Protein AF-A0A521UML6-F1 (afdb_monomer)

Structure (mmCIF, N/CA/C/O backbone):
data_AF-A0A521UML6-F1
#
_entry.id   AF-A0A521UML6-F1
#
loop_
_atom_site.group_PDB
_atom_site.id
_atom_site.type_symbol
_atom_site.label_atom_id
_atom_site.label_alt_id
_atom_site.label_comp_id
_atom_site.label_asym_id
_atom_site.label_entity_id
_atom_site.label_seq_id
_atom_site.pdbx_PDB_ins_code
_atom_site.Cartn_x
_atom_site.Cartn_y
_atom_site.Cartn_z
_atom_site.occupancy
_atom_site.B_iso_or_equiv
_atom_site.auth_seq_id
_atom_site.auth_comp_id
_atom_site.auth_asym_id
_atom_site.auth_atom_id
_atom_site.pdbx_PDB_model_num
ATOM 1 N N . MET A 1 1 ? -13.034 47.491 85.372 1.00 41.16 1 MET A N 1
ATOM 2 C CA . MET A 1 1 ? -12.523 46.738 84.208 1.00 41.16 1 MET A CA 1
ATOM 3 C C . MET A 1 1 ? -13.631 46.690 83.175 1.00 41.16 1 MET A C 1
ATOM 5 O O . MET A 1 1 ? -14.644 46.057 83.430 1.00 41.16 1 MET A O 1
ATOM 9 N N . ALA A 1 2 ? -13.483 47.447 82.089 1.00 42.84 2 ALA A N 1
ATOM 10 C CA . ALA A 1 2 ? -14.422 47.477 80.974 1.00 42.84 2 ALA A CA 1
ATOM 11 C C . ALA A 1 2 ? -13.958 46.468 79.915 1.00 42.84 2 ALA A C 1
ATOM 13 O O . ALA A 1 2 ? -12.806 46.512 79.487 1.00 42.84 2 ALA A O 1
ATOM 14 N N . THR A 1 3 ? -14.830 45.538 79.537 1.00 46.59 3 THR A N 1
ATOM 15 C CA . THR A 1 3 ? -14.619 44.588 78.436 1.00 46.59 3 THR A CA 1
ATOM 16 C C . THR A 1 3 ? -14.927 45.263 77.093 1.00 46.59 3 THR A C 1
ATOM 18 O O . THR A 1 3 ? -15.980 45.891 76.983 1.00 46.59 3 THR A O 1
ATOM 21 N N . PRO A 1 4 ? -14.047 45.154 76.080 1.00 50.31 4 PRO A N 1
ATOM 22 C CA . PRO A 1 4 ? -14.256 45.767 74.770 1.00 50.31 4 PRO A CA 1
ATOM 23 C C . PRO A 1 4 ? -15.215 44.952 73.884 1.00 50.31 4 PRO A C 1
ATOM 25 O O . PRO A 1 4 ? -15.273 43.724 73.973 1.00 50.31 4 PRO A O 1
ATOM 28 N N . GLU A 1 5 ? -15.949 45.654 73.015 1.00 49.69 5 GLU A N 1
ATOM 29 C CA . GLU A 1 5 ? -16.845 45.099 71.990 1.00 49.69 5 GLU A CA 1
ATOM 30 C C . GLU A 1 5 ? -16.122 44.174 70.990 1.00 49.69 5 GLU A C 1
ATOM 32 O O . GLU A 1 5 ? -14.982 44.448 70.596 1.00 49.69 5 GLU A O 1
ATOM 37 N N . PRO A 1 6 ? -16.787 43.121 70.474 1.00 49.66 6 PRO A N 1
ATOM 38 C CA . PRO A 1 6 ? -16.264 42.352 69.359 1.00 49.66 6 PRO A CA 1
ATOM 39 C C . PRO A 1 6 ? -16.534 43.043 68.010 1.00 49.66 6 PRO A C 1
ATOM 41 O O . PRO A 1 6 ? -17.660 43.181 67.541 1.00 49.66 6 PRO A O 1
ATOM 44 N N . SER A 1 7 ? -15.421 43.411 67.378 1.00 43.94 7 SER A N 1
ATOM 45 C CA . SER A 1 7 ? -15.186 43.666 65.953 1.00 43.94 7 SER A CA 1
ATOM 46 C C . SER A 1 7 ? -16.175 42.989 64.979 1.00 43.94 7 SER A C 1
ATOM 48 O O . SER A 1 7 ? -16.219 41.766 64.829 1.00 43.94 7 SER A O 1
ATOM 50 N N . SER A 1 8 ? -16.906 43.828 64.239 1.00 44.12 8 SER A N 1
ATOM 51 C CA . SER A 1 8 ? -17.681 43.480 63.044 1.00 44.12 8 SER A CA 1
ATOM 52 C C . SER A 1 8 ? -16.755 43.012 61.911 1.00 44.12 8 SER A C 1
ATOM 54 O O . SER A 1 8 ? -16.098 43.814 61.243 1.00 44.12 8 SER A O 1
ATOM 56 N N . LYS A 1 9 ? -16.701 41.697 61.668 1.00 47.97 9 LYS A N 1
ATOM 57 C CA . LYS A 1 9 ? -16.117 41.126 60.446 1.00 47.97 9 LYS A CA 1
ATOM 58 C C . LYS A 1 9 ? -17.173 41.109 59.340 1.00 47.97 9 LYS A C 1
ATOM 60 O O . LYS A 1 9 ? -18.016 40.218 59.291 1.00 47.97 9 LYS A O 1
ATOM 65 N N . ARG A 1 10 ? -17.092 42.073 58.418 1.00 46.75 10 ARG A N 1
ATOM 66 C CA . ARG A 1 10 ? -17.766 42.011 57.110 1.00 46.75 10 ARG A CA 1
ATOM 67 C C . ARG A 1 10 ? -17.295 40.771 56.348 1.00 46.75 10 ARG A C 1
ATOM 69 O O . ARG A 1 10 ? -16.116 40.646 56.026 1.00 46.75 10 ARG A O 1
ATOM 76 N N . THR A 1 11 ? -18.221 39.876 56.032 1.00 45.47 11 THR A N 1
ATOM 77 C CA . THR A 1 11 ? -18.014 38.790 55.071 1.00 45.47 11 THR A CA 1
ATOM 78 C C . THR A 1 11 ? -17.995 39.385 53.657 1.00 45.47 11 THR A C 1
ATOM 80 O O . THR A 1 11 ? -18.929 40.115 53.319 1.00 45.47 11 THR A O 1
ATOM 83 N N . PRO A 1 12 ? -16.981 39.129 52.811 1.00 46.62 12 PRO A N 1
ATOM 84 C CA . PRO A 1 12 ? -17.020 39.589 51.431 1.00 46.62 12 PRO A CA 1
ATOM 85 C C . PRO A 1 12 ? -18.010 38.734 50.635 1.00 46.62 12 PRO A C 1
ATOM 87 O O . PRO A 1 12 ? -17.930 37.504 50.612 1.00 46.62 12 PRO A O 1
ATOM 90 N N . THR A 1 13 ? -18.957 39.399 49.982 1.00 44.03 13 THR A N 1
ATOM 91 C CA . THR A 1 13 ? -19.909 38.810 49.042 1.00 44.03 13 THR A CA 1
ATOM 92 C C . THR A 1 13 ? -19.133 38.225 47.864 1.00 44.03 13 THR A C 1
ATOM 94 O O . THR A 1 13 ? -18.519 38.949 47.084 1.00 44.03 13 THR A O 1
ATOM 97 N N . ARG A 1 14 ? -19.122 36.895 47.750 1.00 41.09 14 ARG A N 1
ATOM 98 C CA . ARG A 1 14 ? -18.511 36.170 46.632 1.00 41.09 14 ARG A CA 1
ATOM 99 C C . ARG A 1 14 ? -19.328 36.480 45.375 1.00 41.09 14 ARG A C 1
ATOM 101 O O . ARG A 1 14 ? -20.472 36.040 45.271 1.00 41.09 14 ARG A O 1
ATOM 108 N N . SER A 1 15 ? -18.775 37.263 44.451 1.00 43.91 15 SER A N 1
ATOM 109 C CA . SER A 1 15 ? -19.387 37.487 43.142 1.00 43.91 15 SER A CA 1
ATOM 110 C C . SER A 1 15 ? -19.531 36.138 42.433 1.00 43.91 15 SER A C 1
ATOM 112 O O . SER A 1 15 ? -18.558 35.409 42.230 1.00 43.91 15 SER A O 1
ATOM 114 N N . LYS A 1 16 ? -20.772 35.770 42.098 1.00 41.03 16 LYS A N 1
ATOM 115 C CA . LYS A 1 16 ? -21.050 34.699 41.141 1.00 41.03 16 LYS A CA 1
ATOM 116 C C . LYS A 1 16 ? -20.519 35.184 39.796 1.00 41.03 16 LYS A C 1
ATOM 118 O O . LYS A 1 16 ? -21.157 36.000 39.143 1.00 41.03 16 LYS A O 1
ATOM 123 N N . VAL A 1 17 ? -19.331 34.726 39.417 1.00 45.03 17 VAL A N 1
ATOM 124 C CA . VAL A 1 17 ? -18.909 34.771 38.018 1.00 45.03 17 VAL A CA 1
ATOM 125 C C . VAL A 1 17 ? -19.792 33.757 37.306 1.00 45.03 17 VAL A C 1
ATOM 127 O O . VAL A 1 17 ? -19.613 32.548 37.453 1.00 45.03 17 VAL A O 1
ATOM 130 N N . GLU A 1 18 ? -20.826 34.263 36.648 1.00 41.97 18 GLU A N 1
ATOM 131 C CA . GLU A 1 18 ? -21.707 33.491 35.787 1.00 41.97 18 GLU A CA 1
ATOM 132 C C . GLU A 1 18 ? -20.883 33.101 34.557 1.00 41.97 18 GLU A C 1
ATOM 134 O O . GLU A 1 18 ? -20.629 33.906 33.666 1.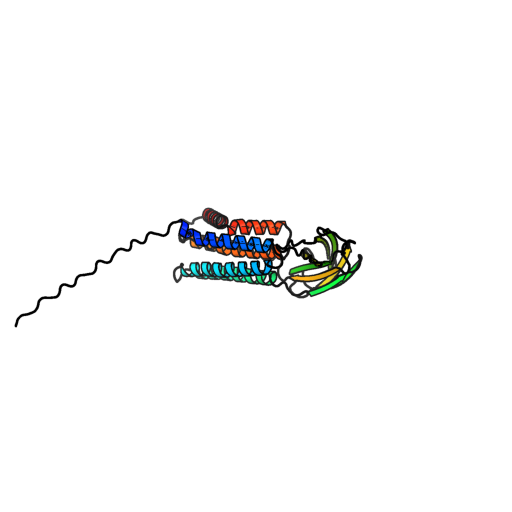00 41.97 18 GLU A O 1
ATOM 139 N N . PHE A 1 19 ? -20.331 31.887 34.593 1.00 42.28 19 PHE A N 1
ATOM 140 C CA . PHE A 1 19 ? -19.624 31.308 33.460 1.00 42.28 19 PHE A CA 1
ATOM 141 C C . PHE A 1 19 ? -20.665 30.990 32.392 1.00 42.28 19 PHE A C 1
ATOM 143 O O . PHE A 1 19 ? -21.419 30.024 32.515 1.00 42.28 19 PHE A O 1
ATOM 150 N N . GLU A 1 20 ? -20.717 31.831 31.365 1.00 44.56 20 GLU A N 1
ATOM 151 C CA . GLU A 1 20 ? -21.480 31.561 30.156 1.00 44.56 20 GLU A CA 1
ATOM 152 C C . GLU A 1 20 ? -20.933 30.255 29.546 1.00 44.56 20 GLU A C 1
ATOM 154 O O . GLU A 1 20 ? -19.723 30.154 29.296 1.00 44.56 20 GLU A O 1
ATOM 159 N N . PRO A 1 21 ? -21.756 29.200 29.402 1.00 47.62 21 PRO A N 1
ATOM 160 C CA . PRO A 1 21 ? -21.273 27.935 28.878 1.00 47.62 21 PRO A CA 1
ATOM 161 C C . PRO A 1 21 ? -20.764 28.159 27.449 1.00 47.62 21 PRO A C 1
ATOM 163 O O . PRO A 1 21 ? -21.418 28.864 26.675 1.00 47.62 21 PRO A O 1
ATOM 166 N N . PRO A 1 22 ? -19.605 27.584 27.075 1.00 48.66 22 PRO A N 1
ATOM 167 C CA . PRO A 1 22 ? -19.073 27.747 25.732 1.00 48.66 22 PRO A CA 1
ATOM 168 C C . PRO A 1 22 ? -20.130 27.312 24.716 1.00 48.66 22 PRO A C 1
ATOM 170 O O . PRO A 1 22 ? -20.780 26.277 24.891 1.00 48.66 22 PRO A O 1
ATOM 173 N N . SER A 1 23 ? -20.311 28.125 23.674 1.00 61.50 23 SER A N 1
ATOM 174 C CA . SER A 1 23 ? -21.294 27.871 22.623 1.00 61.50 23 SER A CA 1
ATOM 175 C C . SER A 1 23 ? -21.130 26.454 22.062 1.00 61.50 23 SER A C 1
ATOM 177 O O . SER A 1 23 ? -20.015 25.944 21.953 1.00 61.50 23 SER A O 1
ATOM 179 N N . GLU A 1 24 ? -22.235 25.806 21.681 1.00 57.78 24 GLU A N 1
ATOM 180 C CA . GLU A 1 24 ? -22.221 24.452 21.095 1.00 57.78 24 GLU A CA 1
ATOM 181 C C . GLU A 1 24 ? -21.202 24.329 19.943 1.00 57.78 24 GLU A C 1
ATOM 183 O O . GLU A 1 24 ? -20.539 23.309 19.808 1.00 57.78 24 GLU A O 1
ATOM 188 N N . LEU A 1 25 ? -20.982 25.406 19.179 1.00 51.22 25 LEU A N 1
ATOM 189 C CA . LEU A 1 25 ? -19.974 25.493 18.115 1.00 51.22 25 LEU A CA 1
ATOM 190 C C . LEU A 1 25 ? -18.519 25.442 18.609 1.00 51.22 25 LEU A C 1
ATOM 192 O O . LEU A 1 25 ? -17.669 24.866 17.930 1.00 51.22 25 LEU A O 1
ATOM 196 N N . ALA A 1 26 ? -18.216 26.000 19.783 1.00 51.22 26 ALA A N 1
ATOM 197 C CA . ALA A 1 26 ? -16.869 25.977 20.353 1.00 51.22 26 ALA A CA 1
ATOM 198 C C . ALA A 1 26 ? -16.410 24.549 20.695 1.00 51.22 26 ALA A C 1
ATOM 200 O O . ALA A 1 26 ? -15.218 24.257 20.615 1.00 51.22 26 ALA A O 1
ATOM 201 N N . LYS A 1 27 ? -17.351 23.634 20.982 1.00 48.69 27 LYS A N 1
ATOM 202 C CA . LYS A 1 27 ? -17.063 22.199 21.159 1.00 48.69 27 LYS A CA 1
ATOM 203 C C . LYS A 1 27 ? -16.552 21.548 19.870 1.00 48.69 27 LYS A C 1
ATOM 205 O O . LYS A 1 27 ? -15.743 20.628 19.934 1.00 48.69 27 LYS A O 1
ATOM 210 N N . TYR A 1 28 ? -16.983 22.037 18.704 1.00 47.34 28 TYR A N 1
ATOM 211 C CA . TYR A 1 28 ? -16.627 21.471 17.397 1.00 47.34 28 TYR A CA 1
ATOM 212 C C . TYR A 1 28 ? -15.394 22.120 16.751 1.00 47.34 28 TYR A C 1
ATOM 214 O O . TYR A 1 28 ? -14.814 21.549 15.826 1.00 47.34 28 TYR A O 1
ATOM 222 N N . LEU A 1 29 ? -14.953 23.282 17.243 1.00 45.41 29 LEU A N 1
ATOM 223 C CA . LEU A 1 29 ? -13.808 24.027 16.705 1.00 45.41 29 LEU A CA 1
ATOM 224 C C . LEU A 1 29 ? -12.506 23.199 16.597 1.00 45.41 29 LEU A C 1
ATOM 226 O O . LEU A 1 29 ? -11.853 23.270 15.553 1.00 45.41 29 LEU A O 1
ATOM 230 N N . PRO A 1 30 ? -12.129 22.377 17.600 1.00 47.53 30 PRO A N 1
ATOM 231 C CA . PRO A 1 30 ? -10.934 21.535 17.520 1.00 47.53 30 PRO A CA 1
ATOM 232 C C . PRO A 1 30 ? -11.039 20.476 16.418 1.00 47.53 30 PRO A C 1
ATOM 234 O O . PRO A 1 30 ? -10.061 20.193 15.729 1.00 47.53 30 PRO A O 1
ATOM 237 N N . TYR A 1 31 ? -12.239 19.926 16.212 1.00 50.19 31 TYR A N 1
ATOM 238 C CA . TYR A 1 31 ? -12.504 18.923 15.181 1.00 50.19 31 TYR A CA 1
ATOM 239 C C . TYR A 1 31 ? -12.460 19.534 13.780 1.00 50.19 31 TYR A C 1
ATOM 241 O O . TYR A 1 31 ? -11.886 18.940 12.871 1.00 50.19 31 TYR A O 1
ATOM 249 N N . LEU A 1 32 ? -12.996 20.747 13.611 1.00 48.53 32 LEU A N 1
ATOM 250 C CA . LEU A 1 32 ? -12.910 21.496 12.355 1.00 48.53 32 LEU A CA 1
ATOM 251 C C . LEU A 1 32 ? -11.464 21.880 12.019 1.00 48.53 32 LEU A C 1
ATOM 253 O O . LEU A 1 32 ? -11.045 21.730 10.873 1.00 48.53 32 LEU A O 1
ATOM 257 N N . ALA A 1 33 ? -10.681 22.316 13.009 1.00 49.47 33 ALA A N 1
ATOM 258 C CA . ALA A 1 33 ? -9.263 22.618 12.829 1.00 49.47 33 ALA A CA 1
ATOM 259 C C . ALA A 1 33 ? -8.449 21.362 12.467 1.00 49.47 33 ALA A C 1
ATOM 261 O O . ALA A 1 33 ? -7.617 21.407 11.559 1.00 49.47 33 ALA A O 1
ATOM 262 N N . ALA A 1 34 ? -8.727 20.227 13.117 1.00 54.50 34 ALA A N 1
ATOM 263 C CA . ALA A 1 34 ? -8.107 18.945 12.791 1.00 54.50 34 ALA A CA 1
ATOM 264 C C . ALA A 1 34 ? -8.479 18.470 11.375 1.00 54.50 34 ALA A C 1
ATOM 266 O O . ALA A 1 34 ? -7.599 18.064 10.619 1.00 54.50 34 ALA A O 1
ATOM 267 N N . ALA A 1 35 ? -9.752 18.582 10.985 1.00 53.31 35 ALA A N 1
ATOM 268 C CA . ALA A 1 35 ? -10.224 18.228 9.647 1.00 53.31 35 ALA A CA 1
ATOM 269 C C . ALA A 1 35 ? -9.602 19.120 8.560 1.00 53.31 35 ALA A C 1
ATOM 271 O O . ALA A 1 35 ? -9.164 18.617 7.525 1.00 53.31 35 ALA A O 1
ATOM 272 N N . ALA A 1 36 ? -9.497 20.430 8.805 1.00 53.38 36 ALA A N 1
ATOM 273 C CA . ALA A 1 36 ? -8.842 21.366 7.894 1.00 53.38 36 ALA A CA 1
ATOM 274 C C . ALA A 1 36 ? -7.338 21.072 7.758 1.00 53.38 36 ALA A C 1
ATOM 276 O O . ALA A 1 36 ? -6.823 21.007 6.641 1.00 53.38 36 ALA A O 1
ATOM 277 N N . GLY A 1 37 ? -6.644 20.823 8.874 1.00 56.69 37 GLY A N 1
ATOM 278 C CA . GLY A 1 37 ? -5.236 20.417 8.870 1.00 56.69 37 GLY A CA 1
ATOM 279 C C . GLY A 1 37 ? -5.012 19.108 8.110 1.00 56.69 37 GLY A C 1
ATOM 280 O O . GLY A 1 37 ? -4.103 19.019 7.283 1.00 56.69 37 GLY A O 1
ATOM 281 N N . PHE A 1 38 ? -5.890 18.122 8.314 1.00 58.78 38 PHE A N 1
ATOM 282 C CA . PHE A 1 38 ? -5.872 16.859 7.580 1.00 58.78 38 PHE A CA 1
ATOM 283 C C . PHE A 1 38 ? -6.083 17.076 6.076 1.00 58.78 38 PHE A C 1
ATOM 285 O O . PHE A 1 38 ? -5.324 16.547 5.268 1.00 58.78 38 PHE A O 1
ATOM 292 N N . GLY A 1 39 ? -7.049 17.917 5.693 1.00 54.88 39 GLY A N 1
ATOM 293 C CA . GLY A 1 39 ? -7.322 18.262 4.297 1.00 54.88 39 GLY A CA 1
ATOM 294 C C . GLY A 1 39 ? -6.131 18.921 3.595 1.00 54.88 39 GLY A C 1
ATOM 295 O O . GLY A 1 39 ? -5.774 18.520 2.488 1.00 54.88 39 GLY A O 1
ATOM 296 N N . VAL A 1 40 ? -5.463 19.876 4.250 1.00 57.69 40 VAL A N 1
ATOM 297 C CA . VAL A 1 40 ? -4.258 20.537 3.715 1.00 57.69 40 VAL A CA 1
ATOM 298 C C . VAL A 1 40 ? -3.112 19.543 3.534 1.00 57.69 40 VAL A C 1
ATOM 300 O O . VAL A 1 40 ? -2.436 19.549 2.502 1.00 57.69 40 VAL A O 1
ATOM 303 N N . LEU A 1 41 ? -2.900 18.653 4.501 1.00 57.75 41 LEU A N 1
ATOM 304 C CA . LEU A 1 41 ? -1.852 17.644 4.408 1.00 57.75 41 LEU A CA 1
ATOM 305 C C . LEU A 1 41 ? -2.152 16.588 3.329 1.00 57.75 41 LEU A C 1
ATOM 307 O O . LEU A 1 41 ? -1.248 16.255 2.568 1.00 57.75 41 LEU A O 1
ATOM 311 N N . VAL A 1 42 ? -3.400 16.127 3.181 1.00 60.53 42 VAL A N 1
ATOM 312 C CA . VAL A 1 42 ? -3.811 15.237 2.074 1.00 60.53 42 VAL A CA 1
ATOM 313 C C . VAL A 1 42 ? -3.593 15.918 0.721 1.00 60.53 42 VAL A C 1
ATOM 315 O O . VAL A 1 42 ? -3.013 15.322 -0.188 1.00 60.53 42 VAL A O 1
ATOM 318 N N . LEU A 1 43 ? -3.971 17.193 0.590 1.00 59.41 43 LEU A N 1
ATOM 319 C CA . LEU A 1 43 ? -3.716 17.971 -0.624 1.00 59.41 43 LEU A CA 1
ATOM 320 C C . LEU A 1 43 ? -2.210 18.051 -0.931 1.00 59.41 43 LEU A C 1
ATOM 322 O O . LEU A 1 43 ? -1.796 17.907 -2.078 1.00 59.41 43 LEU A O 1
ATOM 326 N N . THR A 1 44 ? -1.382 18.212 0.101 1.00 59.03 44 THR A N 1
ATOM 327 C CA . THR A 1 44 ? 0.082 18.266 -0.028 1.00 59.03 44 THR A CA 1
ATOM 328 C C . THR A 1 44 ? 0.666 16.917 -0.464 1.00 59.03 44 THR A C 1
ATOM 330 O O . THR A 1 44 ? 1.523 16.889 -1.347 1.00 59.03 44 THR A O 1
ATOM 333 N N . VAL A 1 45 ? 0.164 15.801 0.083 1.00 59.50 45 VAL A N 1
ATOM 334 C CA . VAL A 1 45 ? 0.541 14.435 -0.334 1.00 59.50 45 VAL A CA 1
ATOM 335 C C . VAL A 1 45 ? 0.201 14.190 -1.802 1.00 59.50 45 VAL A C 1
ATOM 337 O O . VAL A 1 45 ? 1.024 13.660 -2.541 1.00 59.50 45 VAL A O 1
ATOM 340 N N . THR A 1 46 ? -0.982 14.620 -2.244 1.00 58.34 46 THR A N 1
ATOM 341 C CA . THR A 1 46 ? -1.437 14.399 -3.628 1.00 58.34 46 THR A CA 1
ATOM 342 C C . THR A 1 46 ? -0.758 15.298 -4.664 1.00 58.34 46 THR A C 1
ATOM 344 O O . THR A 1 46 ? -0.704 14.925 -5.833 1.00 58.34 46 THR A O 1
ATOM 347 N N . ARG A 1 47 ? -0.236 16.470 -4.270 1.00 59.47 47 ARG A N 1
ATOM 348 C CA . ARG A 1 47 ? 0.337 17.452 -5.211 1.00 59.47 47 ARG A CA 1
ATOM 349 C C . ARG A 1 47 ? 1.853 17.440 -5.344 1.00 59.47 47 ARG A C 1
ATOM 351 O O . ARG A 1 47 ? 2.355 18.000 -6.312 1.00 59.47 47 ARG A O 1
ATOM 358 N N . SER A 1 48 ? 2.594 16.853 -4.408 1.00 52.84 48 SER A N 1
ATOM 359 C CA . SER A 1 48 ? 4.055 16.823 -4.496 1.00 52.84 48 SER A CA 1
ATOM 360 C C . SER A 1 48 ? 4.617 15.486 -4.047 1.00 52.84 48 SER A C 1
ATOM 362 O O . SER A 1 48 ? 4.539 15.138 -2.872 1.00 52.84 48 SER A O 1
ATOM 364 N N . ALA A 1 49 ? 5.288 14.779 -4.957 1.00 53.28 49 ALA A N 1
ATOM 365 C CA . ALA A 1 49 ? 5.996 13.543 -4.623 1.00 53.28 49 ALA A CA 1
ATOM 366 C C . ALA A 1 49 ? 7.132 13.788 -3.609 1.00 53.28 49 ALA A C 1
ATOM 368 O O . ALA A 1 49 ? 7.420 12.940 -2.766 1.00 53.28 49 ALA A O 1
ATOM 369 N N . ARG A 1 50 ? 7.751 14.978 -3.655 1.00 54.50 50 ARG A N 1
ATOM 370 C CA . ARG A 1 50 ? 8.886 15.358 -2.802 1.00 54.50 50 ARG A CA 1
ATOM 371 C C . ARG A 1 50 ? 8.473 15.721 -1.376 1.00 54.50 50 ARG A C 1
ATOM 373 O O . ARG A 1 50 ? 9.148 15.327 -0.430 1.00 54.50 50 ARG A O 1
ATOM 380 N N . TYR A 1 51 ? 7.368 16.451 -1.218 1.00 56.00 51 TYR A N 1
ATOM 381 C CA . TYR A 1 51 ? 6.834 16.813 0.101 1.00 56.00 51 TYR A CA 1
ATOM 382 C C . TYR A 1 51 ? 5.833 15.789 0.641 1.00 56.00 51 TYR A C 1
ATOM 384 O O . TYR A 1 51 ? 5.543 15.800 1.835 1.00 56.00 51 TYR A O 1
ATOM 392 N N . GLY A 1 52 ? 5.349 14.872 -0.200 1.00 58.62 52 GLY A N 1
ATOM 393 C CA . GLY A 1 52 ? 4.338 13.888 0.165 1.00 58.62 52 GLY A CA 1
ATOM 394 C C . GLY A 1 52 ? 4.789 12.918 1.250 1.00 58.62 52 GLY A C 1
ATOM 395 O O . GLY A 1 52 ? 3.997 12.600 2.127 1.00 58.62 52 GLY A O 1
ATOM 396 N N . VAL A 1 53 ? 6.065 12.520 1.279 1.00 60.00 53 VAL A N 1
ATOM 397 C CA . VAL A 1 53 ? 6.595 11.649 2.346 1.00 60.00 53 VAL A CA 1
ATOM 398 C C . VAL A 1 53 ? 6.653 12.387 3.688 1.00 60.00 53 VAL A C 1
ATOM 400 O O . VAL A 1 53 ? 6.225 11.848 4.708 1.00 60.00 53 VAL A O 1
ATOM 403 N N . TYR A 1 54 ? 7.112 13.644 3.704 1.00 62.47 54 TYR A N 1
ATOM 404 C CA . TYR A 1 54 ? 7.151 14.465 4.922 1.00 62.47 54 TYR A CA 1
ATOM 405 C C . TYR A 1 54 ? 5.745 14.797 5.433 1.00 62.47 54 TYR A C 1
ATOM 407 O O . TYR A 1 54 ? 5.478 14.669 6.626 1.00 62.47 54 TYR A O 1
ATOM 415 N N . ALA A 1 55 ? 4.831 15.151 4.528 1.00 63.38 55 ALA A N 1
ATOM 416 C CA . ALA A 1 55 ? 3.423 15.386 4.828 1.00 63.38 55 ALA A CA 1
ATOM 417 C C . ALA A 1 55 ? 2.734 14.115 5.360 1.00 63.38 55 ALA A C 1
ATOM 419 O O . ALA A 1 55 ? 2.053 14.166 6.380 1.00 63.38 55 ALA A O 1
ATOM 420 N N . ALA A 1 56 ? 2.968 12.956 4.739 1.00 62.56 56 ALA A N 1
ATOM 421 C CA . ALA A 1 56 ? 2.454 11.670 5.209 1.00 62.56 56 ALA A CA 1
ATOM 422 C C . ALA A 1 56 ? 3.004 11.292 6.592 1.00 62.56 56 ALA A C 1
ATOM 424 O O . ALA A 1 56 ? 2.256 10.823 7.447 1.00 62.56 56 ALA A O 1
ATOM 425 N N . THR A 1 57 ? 4.293 11.542 6.839 1.00 65.19 57 THR A N 1
ATOM 426 C CA . THR A 1 57 ? 4.928 11.289 8.141 1.00 65.19 57 THR A CA 1
ATOM 427 C C . THR A 1 57 ? 4.347 12.197 9.225 1.00 65.19 57 THR A C 1
ATOM 429 O O . THR A 1 57 ? 4.008 11.720 10.306 1.00 65.19 57 THR A O 1
ATOM 432 N N . ALA A 1 58 ? 4.175 13.491 8.935 1.00 64.38 58 ALA A N 1
ATOM 433 C CA . ALA A 1 58 ? 3.571 14.445 9.861 1.00 64.38 58 ALA A CA 1
ATOM 434 C C . ALA A 1 58 ? 2.101 14.105 10.160 1.00 64.38 58 ALA A C 1
ATOM 436 O O . ALA A 1 58 ? 1.696 14.124 11.321 1.00 64.38 58 ALA A O 1
ATOM 437 N N . LEU A 1 59 ? 1.321 13.721 9.141 1.00 65.75 59 LEU A N 1
ATOM 438 C CA . LEU A 1 59 ? -0.053 13.234 9.304 1.00 65.75 59 LEU A CA 1
ATOM 439 C C . LEU A 1 59 ? -0.126 12.017 10.210 1.00 65.75 59 LEU A C 1
ATOM 441 O O . LEU A 1 59 ? -0.937 11.990 11.132 1.00 65.75 59 LEU A O 1
ATOM 445 N N . LEU A 1 60 ? 0.718 11.018 9.949 1.00 67.19 60 LEU A N 1
ATOM 446 C CA . LEU A 1 60 ? 0.765 9.812 10.760 1.00 67.19 60 LEU A CA 1
ATOM 447 C C . LEU A 1 60 ? 1.141 10.153 12.197 1.00 67.19 60 LEU A C 1
ATOM 449 O O . LEU A 1 60 ? 0.459 9.698 13.103 1.00 67.19 60 LEU A O 1
ATOM 453 N N . ALA A 1 61 ? 2.160 10.984 12.425 1.00 66.44 61 ALA A N 1
ATOM 454 C CA . ALA A 1 61 ? 2.576 11.369 13.771 1.00 66.44 61 ALA A CA 1
ATOM 455 C C . ALA A 1 61 ? 1.463 12.099 14.544 1.00 66.44 61 ALA A C 1
ATOM 457 O O . ALA A 1 61 ? 1.193 11.756 15.695 1.00 66.44 61 ALA A O 1
ATOM 458 N N . ILE A 1 62 ? 0.780 13.060 13.910 1.00 65.12 62 ILE A N 1
ATOM 459 C CA . ILE A 1 62 ? -0.339 13.796 14.520 1.00 65.12 62 ILE A CA 1
ATOM 460 C C . ILE A 1 62 ? -1.513 12.855 14.802 1.00 65.12 62 ILE A C 1
ATOM 462 O O . ILE A 1 62 ? -2.068 12.887 15.901 1.00 65.12 62 ILE A O 1
ATOM 466 N N . ALA A 1 63 ? -1.859 11.986 13.848 1.00 65.94 63 ALA A N 1
ATOM 467 C CA . ALA A 1 63 ? -2.900 10.984 14.030 1.00 65.94 63 ALA A CA 1
ATOM 468 C C . ALA A 1 63 ? -2.542 10.044 15.188 1.00 65.94 63 ALA A C 1
ATOM 470 O O . ALA A 1 63 ? -3.323 9.903 16.120 1.00 65.94 63 ALA A O 1
ATOM 471 N N . PHE A 1 64 ? -1.339 9.471 15.204 1.00 67.31 64 PHE A N 1
ATOM 472 C CA . PHE A 1 64 ? -0.885 8.574 16.264 1.00 67.31 64 PHE A CA 1
ATOM 473 C C . PHE A 1 64 ? -0.922 9.222 17.648 1.00 67.31 64 PHE A C 1
ATOM 475 O O . PHE A 1 64 ? -1.432 8.609 18.582 1.00 67.31 64 PHE A O 1
ATOM 482 N N . LEU A 1 65 ? -0.425 10.454 17.787 1.00 65.56 65 LEU A N 1
ATOM 483 C CA . LEU A 1 65 ? -0.393 11.158 19.071 1.00 65.56 65 LEU A CA 1
ATOM 484 C C . LEU A 1 65 ? -1.793 11.553 19.551 1.00 65.56 65 LEU A C 1
ATOM 486 O O . LEU A 1 65 ? -2.135 11.297 20.705 1.00 65.56 65 LEU A O 1
ATOM 490 N N . GLY A 1 66 ? -2.624 12.118 18.670 1.00 64.19 66 GLY A N 1
ATOM 491 C CA . GLY A 1 66 ? -4.005 12.471 19.006 1.00 64.19 66 GLY A CA 1
ATOM 492 C C . GLY A 1 66 ? -4.848 11.243 19.357 1.00 64.19 66 GLY A C 1
ATOM 493 O O . GLY A 1 66 ? -5.664 11.281 20.273 1.00 64.19 66 GLY A O 1
ATOM 494 N N . LEU A 1 67 ? -4.609 10.116 18.687 1.00 64.81 67 LEU A N 1
ATOM 495 C CA . LEU A 1 67 ? -5.383 8.886 18.862 1.00 64.81 67 LEU A CA 1
ATOM 496 C C . LEU A 1 67 ? -4.903 8.079 20.072 1.00 64.81 67 LEU A C 1
ATOM 498 O O . LEU A 1 67 ? -5.730 7.511 20.785 1.00 64.81 67 LEU A O 1
ATOM 502 N N . ALA A 1 68 ? -3.603 8.110 20.381 1.00 63.44 68 ALA A N 1
ATOM 503 C CA . ALA A 1 68 ? -3.073 7.625 21.653 1.00 63.44 68 ALA A CA 1
ATOM 504 C C . ALA A 1 68 ? -3.622 8.436 22.836 1.00 63.44 68 ALA A C 1
ATOM 506 O O . ALA A 1 68 ? -3.958 7.849 23.863 1.00 63.44 68 ALA A O 1
ATOM 507 N N . TYR A 1 69 ? -3.778 9.756 22.679 1.00 66.62 69 TYR A N 1
ATOM 508 C CA . TYR A 1 69 ? -4.392 10.617 23.688 1.00 66.62 69 TYR A CA 1
ATOM 509 C C . TYR A 1 69 ? -5.874 10.280 23.912 1.00 66.62 69 TYR A C 1
ATOM 511 O O . TYR A 1 69 ? -6.257 10.005 25.044 1.00 66.62 69 TYR A O 1
ATOM 519 N N . VAL A 1 70 ? -6.684 10.190 22.849 1.00 65.56 70 VAL A N 1
ATOM 520 C CA . VAL A 1 70 ? -8.116 9.824 22.946 1.00 65.56 70 VAL A CA 1
ATOM 521 C C . VAL A 1 70 ? -8.301 8.424 23.536 1.00 65.56 70 VAL A C 1
ATOM 523 O O . VAL A 1 70 ? -9.212 8.179 24.327 1.00 65.56 70 VAL A O 1
ATOM 526 N N . ALA A 1 71 ? -7.435 7.478 23.175 1.00 62.28 71 ALA A N 1
ATOM 527 C CA . ALA A 1 71 ? -7.488 6.145 23.753 1.00 62.28 71 ALA A CA 1
ATOM 528 C C . ALA A 1 71 ? -7.095 6.145 25.229 1.00 62.28 71 ALA A C 1
ATOM 530 O O . ALA A 1 71 ? -7.741 5.475 26.030 1.00 62.28 71 ALA A O 1
ATOM 531 N N . TRP A 1 72 ? -6.061 6.903 25.601 1.00 67.88 72 TRP A N 1
ATOM 532 C CA . TRP A 1 72 ? -5.653 7.062 26.990 1.00 67.88 72 TRP A CA 1
ATOM 533 C C . TRP A 1 72 ? -6.764 7.702 27.827 1.00 67.88 72 TRP A C 1
ATOM 535 O O . TRP A 1 72 ? -7.113 7.147 28.869 1.00 67.88 72 TRP A O 1
ATOM 545 N N . GLU A 1 73 ? -7.391 8.768 27.332 1.00 69.88 73 GLU A N 1
ATOM 546 C CA . GLU A 1 73 ? -8.548 9.419 27.949 1.00 69.88 73 GLU A CA 1
ATOM 547 C C . GLU A 1 73 ? -9.699 8.422 28.174 1.00 69.88 73 GLU A C 1
ATOM 549 O O . GLU A 1 73 ? -10.199 8.285 29.288 1.00 69.88 73 GLU A O 1
ATOM 554 N N . HIS A 1 74 ? -10.044 7.597 27.179 1.00 66.19 74 HIS A N 1
ATOM 555 C CA . HIS A 1 74 ? -11.076 6.564 27.366 1.00 66.19 74 HIS A CA 1
ATOM 556 C C . HIS A 1 74 ? -10.673 5.423 28.308 1.00 66.19 74 HIS A C 1
ATOM 558 O O . HIS A 1 74 ? -11.533 4.733 28.859 1.00 66.19 74 HIS A O 1
ATOM 564 N N . THR A 1 75 ? -9.376 5.207 28.549 1.00 64.69 75 THR A N 1
ATOM 565 C CA . THR A 1 75 ? -8.948 4.274 29.603 1.00 64.69 75 THR A CA 1
ATOM 566 C C . THR A 1 75 ? -9.063 4.863 31.002 1.00 64.69 75 THR A C 1
ATOM 568 O O . THR A 1 75 ? -9.211 4.089 31.952 1.00 64.69 75 THR A O 1
ATOM 571 N N . THR A 1 76 ? -8.988 6.186 31.150 1.00 67.88 76 THR A N 1
ATOM 572 C CA . THR A 1 76 ? -9.071 6.875 32.444 1.00 67.88 76 THR A CA 1
ATOM 573 C C . THR A 1 76 ? -10.503 7.260 32.815 1.00 67.88 76 THR A C 1
ATOM 575 O O . THR A 1 76 ? -10.792 7.362 34.004 1.00 67.88 76 THR A O 1
ATOM 578 N N . THR A 1 77 ? -11.421 7.374 31.848 1.00 71.00 77 THR A N 1
ATOM 579 C CA . THR A 1 77 ? -12.853 7.641 32.099 1.00 71.00 77 THR A CA 1
ATOM 580 C C . THR A 1 77 ? -13.621 6.452 32.682 1.00 71.00 77 THR A C 1
ATOM 582 O O . THR A 1 77 ? -14.633 6.643 33.354 1.00 71.00 77 THR A O 1
ATOM 585 N N . LEU A 1 78 ? -13.161 5.215 32.467 1.00 74.56 78 LEU A N 1
ATOM 586 C CA . LEU A 1 78 ? -13.770 4.025 33.076 1.00 74.56 78 LEU A CA 1
ATOM 587 C C . LEU A 1 78 ? -13.358 3.886 34.554 1.00 74.56 78 LEU A C 1
ATOM 589 O O . LEU A 1 78 ? -12.198 4.150 34.852 1.00 74.56 78 LEU A O 1
ATOM 593 N N . PRO A 1 79 ? -14.226 3.417 35.472 1.00 77.69 79 PRO A N 1
ATOM 594 C CA . PRO A 1 79 ? -13.872 3.202 36.879 1.00 77.69 79 PRO A CA 1
ATOM 595 C C . PRO A 1 79 ? -12.732 2.192 37.094 1.00 77.69 79 PRO A C 1
ATOM 597 O O . PRO A 1 79 ? -12.566 1.232 36.332 1.00 77.69 79 PRO A O 1
ATOM 600 N N . ASP A 1 80 ? -11.974 2.363 38.181 1.00 68.62 80 ASP A N 1
ATOM 601 C CA . ASP A 1 80 ? -10.962 1.397 38.617 1.00 68.62 80 ASP A CA 1
ATOM 602 C C . ASP A 1 80 ? -11.630 0.049 38.959 1.00 68.62 80 ASP A C 1
ATOM 604 O O . ASP A 1 80 ? -12.536 -0.020 39.785 1.00 68.62 80 ASP A O 1
ATOM 608 N N . GLY A 1 81 ? -11.214 -1.031 38.286 1.00 74.62 81 GLY A N 1
ATOM 609 C CA . GLY A 1 81 ? -11.798 -2.377 38.433 1.00 74.62 81 GLY A CA 1
ATOM 610 C C . GLY A 1 81 ? -12.741 -2.801 37.302 1.00 74.62 81 GLY A C 1
ATOM 611 O O . GLY A 1 81 ? -13.174 -3.954 37.248 1.00 74.62 81 GLY A O 1
ATOM 612 N N . ASP A 1 82 ? -13.023 -1.911 36.352 1.00 81.62 82 ASP A N 1
ATOM 613 C CA . ASP A 1 82 ? -13.830 -2.254 35.191 1.00 81.62 82 ASP A CA 1
ATOM 614 C C . ASP A 1 82 ? -13.117 -3.249 34.256 1.00 81.62 82 ASP A C 1
ATOM 616 O O . ASP A 1 82 ? -12.053 -2.964 33.702 1.00 81.62 82 ASP A O 1
ATOM 620 N N . ARG A 1 83 ? -13.754 -4.400 34.000 1.00 83.88 83 ARG A N 1
ATOM 621 C CA . ARG A 1 83 ? -13.265 -5.432 33.069 1.00 83.88 83 ARG A CA 1
ATOM 622 C C . ARG A 1 83 ? -13.118 -4.946 31.620 1.00 83.88 83 ARG A C 1
ATOM 624 O O . ARG A 1 83 ? -12.391 -5.579 30.861 1.00 83.88 83 ARG A O 1
ATOM 631 N N . LEU A 1 84 ? -13.764 -3.846 31.218 1.00 84.38 84 LEU A N 1
ATOM 632 C CA . LEU A 1 84 ? -13.569 -3.267 29.878 1.00 84.38 84 LEU A CA 1
ATOM 633 C C . LEU A 1 84 ? -12.269 -2.484 29.738 1.00 84.38 84 LEU A C 1
ATOM 635 O O . LEU A 1 84 ? -11.715 -2.431 28.644 1.00 84.38 84 LEU A O 1
ATOM 639 N N . ARG A 1 85 ? -11.752 -1.915 30.827 1.00 82.38 85 ARG A N 1
ATOM 640 C CA . ARG A 1 85 ? -10.527 -1.119 30.798 1.00 82.38 85 ARG A CA 1
ATOM 641 C C . ARG A 1 85 ? -9.307 -1.896 30.267 1.00 82.38 85 ARG A C 1
ATOM 643 O O . ARG A 1 85 ? -8.633 -1.359 29.385 1.00 82.38 85 ARG A O 1
ATOM 650 N N . PRO A 1 86 ? -8.996 -3.134 30.716 1.00 84.75 86 PRO A N 1
ATOM 651 C CA . PRO A 1 86 ? -7.881 -3.891 30.144 1.00 84.75 86 PRO A CA 1
ATOM 652 C C . PRO A 1 86 ? -8.113 -4.241 28.671 1.00 84.75 86 PRO A C 1
ATOM 654 O O . PRO A 1 86 ? -7.163 -4.245 27.894 1.00 84.75 86 PRO A O 1
ATOM 657 N N . MET A 1 87 ? -9.362 -4.472 28.261 1.00 85.81 87 MET A N 1
ATOM 658 C CA . MET A 1 87 ? -9.681 -4.789 26.871 1.00 85.81 87 MET A CA 1
ATOM 659 C C . MET A 1 87 ? -9.532 -3.577 25.946 1.00 85.81 87 MET A C 1
ATOM 661 O O . MET A 1 87 ? -8.955 -3.704 24.870 1.00 85.81 87 MET A O 1
ATOM 665 N N . LEU A 1 88 ? -9.974 -2.395 26.383 1.00 84.94 88 LEU A N 1
ATOM 666 C CA . LEU A 1 88 ? -9.788 -1.142 25.651 1.00 84.94 88 LEU A CA 1
ATOM 667 C C . LEU A 1 88 ? -8.296 -0.823 25.485 1.00 84.94 88 LEU A C 1
ATOM 669 O O . LEU A 1 88 ? -7.856 -0.464 24.394 1.00 84.94 88 LEU A O 1
ATOM 673 N N . ARG A 1 89 ? -7.488 -1.042 26.533 1.00 84.12 89 ARG A N 1
ATOM 674 C CA . ARG A 1 89 ? -6.020 -0.932 26.458 1.00 84.12 89 ARG A CA 1
ATOM 675 C C . ARG A 1 89 ? -5.428 -1.915 25.452 1.00 84.12 89 ARG A C 1
ATOM 677 O O . ARG A 1 89 ? -4.650 -1.505 24.599 1.00 84.12 89 ARG A O 1
ATOM 684 N N . ALA A 1 90 ? -5.815 -3.186 25.531 1.00 86.94 90 ALA A N 1
ATOM 685 C CA . ALA A 1 90 ? -5.289 -4.231 24.660 1.00 86.94 90 ALA A CA 1
ATOM 686 C C . ALA A 1 90 ? -5.595 -3.956 23.180 1.00 86.94 90 ALA A C 1
ATOM 688 O O . ALA A 1 90 ? -4.689 -4.016 22.353 1.00 86.94 90 ALA A O 1
ATOM 689 N N . VAL A 1 91 ? -6.840 -3.596 22.850 1.00 87.56 91 VAL A N 1
ATOM 690 C CA . VAL A 1 91 ? -7.245 -3.284 21.469 1.00 87.56 91 VAL A CA 1
ATOM 691 C C . VAL A 1 91 ? -6.544 -2.027 20.958 1.00 87.56 91 VAL A C 1
ATOM 693 O O . VAL A 1 91 ? -6.041 -2.032 19.840 1.00 87.56 91 VAL A O 1
ATOM 696 N N . THR A 1 92 ? -6.420 -0.988 21.787 1.00 84.00 92 THR A N 1
ATOM 697 C CA . THR A 1 92 ? -5.667 0.226 21.429 1.00 84.00 92 THR A CA 1
ATOM 698 C C . THR A 1 92 ? -4.215 -0.101 21.093 1.00 84.00 92 THR A C 1
ATOM 700 O O . THR A 1 92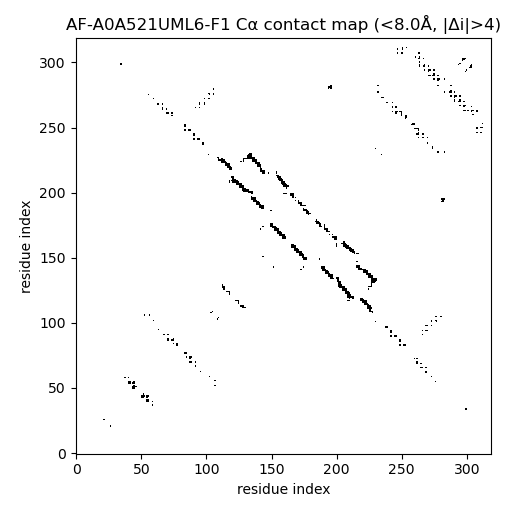 ? -3.722 0.288 20.038 1.00 84.00 92 THR A O 1
ATOM 703 N N . VAL A 1 93 ? -3.527 -0.846 21.963 1.00 84.31 93 VAL A N 1
ATOM 704 C CA . VAL A 1 93 ? -2.132 -1.243 21.731 1.00 84.31 93 VAL A CA 1
ATOM 705 C C . VAL A 1 93 ? -2.020 -2.104 20.473 1.00 84.31 93 VAL A C 1
ATOM 707 O O . VAL A 1 93 ? -1.116 -1.885 19.673 1.00 84.31 93 VAL A O 1
ATOM 710 N N . ALA A 1 94 ? -2.956 -3.030 20.251 1.00 87.44 94 ALA A N 1
ATOM 711 C CA . ALA A 1 94 ? -2.981 -3.853 19.046 1.00 87.44 94 ALA A CA 1
ATOM 712 C C . ALA A 1 94 ? -3.135 -3.011 17.767 1.00 87.44 94 ALA A C 1
ATOM 714 O O . ALA A 1 94 ? -2.393 -3.231 16.813 1.00 87.44 94 ALA A O 1
ATOM 715 N N . VAL A 1 95 ? -4.035 -2.019 17.754 1.00 85.19 95 VAL A N 1
ATOM 716 C CA . VAL A 1 95 ? -4.204 -1.091 16.621 1.00 85.19 95 VAL A CA 1
ATOM 717 C C . VAL A 1 95 ? -2.932 -0.279 16.385 1.00 85.19 95 VAL A C 1
ATOM 719 O O . VAL A 1 95 ? -2.473 -0.184 15.247 1.00 85.19 95 VAL A O 1
ATOM 722 N N . LEU A 1 96 ? -2.324 0.264 17.443 1.00 82.06 96 LEU A N 1
ATOM 723 C CA . LEU A 1 96 ? -1.092 1.049 17.331 1.00 82.06 96 LEU A CA 1
ATOM 724 C C . LEU A 1 96 ? 0.059 0.205 16.768 1.00 82.06 96 LEU A C 1
ATOM 726 O O . LEU A 1 96 ? 0.717 0.608 15.813 1.00 82.06 96 LEU A O 1
ATOM 730 N N . LEU A 1 97 ? 0.270 -1.002 17.296 1.00 84.25 97 LEU A N 1
ATOM 731 C CA . LEU A 1 97 ? 1.319 -1.899 16.807 1.00 84.25 97 LEU A CA 1
ATOM 732 C C . LEU A 1 97 ? 1.076 -2.326 15.353 1.00 84.25 97 LEU A C 1
ATOM 734 O O . LEU A 1 97 ? 2.008 -2.332 14.548 1.00 84.25 97 LEU A O 1
ATOM 738 N N . ALA A 1 98 ? -0.175 -2.635 15.001 1.00 84.56 98 ALA A N 1
ATOM 739 C CA . ALA A 1 98 ? -0.549 -3.053 13.654 1.00 84.56 98 ALA A CA 1
ATOM 740 C C . ALA A 1 98 ? -0.417 -1.938 12.611 1.00 84.56 98 ALA A C 1
ATOM 742 O O . ALA A 1 98 ? -0.349 -2.233 11.423 1.00 84.56 98 ALA A O 1
ATOM 743 N N . THR A 1 99 ? -0.370 -0.673 13.026 1.00 81.38 99 THR A N 1
ATOM 744 C CA . THR A 1 99 ? -0.294 0.480 12.118 1.00 81.38 99 THR A CA 1
ATOM 745 C C . THR A 1 99 ? 1.121 1.053 12.018 1.00 81.38 99 THR A C 1
ATOM 747 O O . THR A 1 99 ? 1.531 1.431 10.921 1.00 81.38 99 THR A O 1
ATOM 750 N N . VAL A 1 100 ? 1.917 1.035 13.098 1.00 82.06 100 VAL A N 1
ATOM 751 C CA . VAL A 1 100 ? 3.320 1.505 13.095 1.00 82.06 100 VAL A CA 1
ATOM 752 C C . VAL A 1 100 ? 4.190 0.712 12.116 1.00 82.06 100 VAL A C 1
ATOM 754 O O . VAL A 1 100 ? 4.923 1.314 11.336 1.00 82.06 100 VAL A O 1
ATOM 757 N N . GLY A 1 101 ? 4.102 -0.622 12.114 1.00 80.12 101 GLY A N 1
ATOM 758 C CA . GLY A 1 101 ? 4.919 -1.468 11.233 1.00 80.12 101 GLY A CA 1
ATOM 759 C C . GLY A 1 101 ? 4.691 -1.187 9.738 1.00 80.12 101 GLY A C 1
ATOM 760 O O . GLY A 1 101 ? 5.641 -0.841 9.031 1.00 80.12 101 GLY A O 1
ATOM 761 N N . PRO A 1 102 ? 3.442 -1.278 9.242 1.00 78.75 102 PRO A N 1
ATOM 762 C CA . PRO A 1 102 ? 3.119 -0.962 7.853 1.00 78.75 102 PRO A CA 1
ATOM 763 C C . PRO A 1 102 ? 3.423 0.491 7.486 1.00 78.75 102 PRO A C 1
ATOM 765 O O . PRO A 1 102 ? 3.946 0.736 6.401 1.00 78.75 102 PRO A O 1
ATOM 768 N N . ALA A 1 103 ? 3.163 1.452 8.380 1.00 76.12 103 ALA A N 1
ATOM 769 C CA . ALA A 1 103 ? 3.517 2.852 8.155 1.00 76.12 103 ALA A CA 1
ATOM 770 C C . ALA A 1 103 ? 5.032 3.037 7.979 1.00 76.12 103 ALA A C 1
ATOM 772 O O . ALA A 1 103 ? 5.463 3.664 7.013 1.00 76.12 103 ALA A O 1
ATOM 773 N N . ALA A 1 104 ? 5.843 2.436 8.855 1.00 76.75 104 ALA A N 1
ATOM 774 C CA . ALA A 1 104 ? 7.298 2.506 8.777 1.00 76.75 104 ALA A CA 1
ATOM 775 C C . ALA A 1 104 ? 7.832 1.903 7.472 1.00 76.75 104 ALA A C 1
ATOM 777 O O . ALA A 1 104 ? 8.665 2.522 6.825 1.00 76.75 104 ALA A O 1
ATOM 778 N N . ILE A 1 105 ? 7.314 0.750 7.041 1.00 74.75 105 ILE A N 1
ATOM 779 C CA . ILE A 1 105 ? 7.704 0.119 5.767 1.00 74.75 105 ILE A CA 1
ATOM 780 C C . ILE A 1 105 ? 7.253 0.946 4.563 1.00 74.75 105 ILE A C 1
ATOM 782 O O . ILE A 1 105 ? 7.943 0.997 3.554 1.00 74.75 105 ILE A O 1
ATOM 786 N N . THR A 1 106 ? 6.106 1.612 4.660 1.00 74.38 106 THR A N 1
ATOM 787 C CA . THR A 1 106 ? 5.612 2.482 3.586 1.00 74.38 106 THR A CA 1
ATOM 788 C C . THR A 1 106 ? 6.512 3.707 3.410 1.00 74.38 106 THR A C 1
ATOM 790 O O . THR A 1 106 ? 6.837 4.075 2.285 1.00 74.38 106 THR A O 1
ATOM 793 N N . LEU A 1 107 ? 6.935 4.323 4.518 1.00 71.56 107 LEU A N 1
ATOM 794 C CA . LEU A 1 107 ? 7.816 5.498 4.517 1.00 71.56 107 LEU A CA 1
ATOM 795 C C . LEU A 1 107 ? 9.282 5.135 4.241 1.00 71.56 107 LEU A C 1
ATOM 797 O O . LEU A 1 107 ? 10.018 5.905 3.624 1.00 71.56 107 LEU A O 1
ATOM 801 N N . HIS A 1 108 ? 9.699 3.955 4.688 1.00 76.56 108 HIS A N 1
ATOM 802 C CA . HIS A 1 108 ? 11.048 3.422 4.561 1.00 76.56 108 HIS A CA 1
ATOM 803 C C . HIS A 1 108 ? 10.973 2.022 3.947 1.00 76.56 108 HIS A C 1
ATOM 805 O O . HIS A 1 108 ? 11.109 1.021 4.661 1.00 76.56 108 HIS A O 1
ATOM 811 N N . PRO A 1 109 ? 10.731 1.932 2.626 1.00 72.31 109 PRO A N 1
ATOM 812 C CA . PRO A 1 109 ? 10.635 0.648 1.955 1.00 72.31 109 PRO A CA 1
ATOM 813 C C . PRO A 1 109 ? 11.925 -0.151 2.149 1.00 72.31 109 PRO A C 1
ATOM 815 O O . PRO A 1 109 ? 13.018 0.430 2.180 1.00 72.31 109 PRO A O 1
ATOM 818 N N . PRO A 1 110 ? 11.823 -1.488 2.261 1.00 76.25 110 PRO A N 1
ATOM 819 C CA . PRO A 1 110 ? 12.982 -2.340 2.449 1.00 76.25 110 PRO A CA 1
ATOM 820 C C . PRO A 1 110 ? 13.996 -2.108 1.331 1.00 76.25 110 PRO A C 1
ATOM 822 O O . PRO A 1 110 ? 13.637 -1.834 0.177 1.00 76.25 110 PRO A O 1
ATOM 825 N N . ALA A 1 111 ? 15.276 -2.212 1.691 1.00 83.56 111 ALA A N 1
ATOM 826 C CA . ALA A 1 111 ? 16.369 -2.044 0.748 1.00 83.56 111 ALA A CA 1
ATOM 827 C C . ALA A 1 111 ? 16.181 -2.969 -0.473 1.00 83.56 111 ALA A C 1
ATOM 829 O O . ALA A 1 111 ? 15.663 -4.085 -0.323 1.00 83.56 111 ALA A O 1
ATOM 830 N N . PRO A 1 112 ? 16.594 -2.526 -1.676 1.00 86.31 112 PRO A N 1
ATOM 831 C CA . PRO A 1 112 ? 16.605 -3.375 -2.859 1.00 86.31 112 PRO A CA 1
ATOM 832 C C . PRO A 1 112 ? 17.275 -4.718 -2.575 1.00 86.31 112 PRO A C 1
ATOM 834 O O . PRO A 1 112 ? 18.401 -4.758 -2.086 1.00 86.31 112 PRO A O 1
ATOM 837 N N . GLN A 1 113 ? 16.589 -5.813 -2.896 1.00 88.06 113 GLN A N 1
ATOM 838 C CA . GLN A 1 113 ? 17.180 -7.151 -2.836 1.00 88.06 113 GLN A CA 1
ATOM 839 C C . GLN A 1 113 ? 18.126 -7.360 -4.018 1.00 88.06 113 GLN A C 1
ATOM 841 O O . GLN A 1 113 ? 19.170 -7.993 -3.888 1.00 88.06 113 GLN A O 1
ATOM 846 N N . SER A 1 114 ? 17.763 -6.802 -5.173 1.00 91.19 114 SER A N 1
ATOM 847 C CA . SER A 1 114 ? 18.628 -6.741 -6.343 1.00 91.19 114 SER A CA 1
ATOM 848 C C . SER A 1 114 ? 18.276 -5.547 -7.220 1.00 91.19 114 SER A C 1
ATOM 850 O O . SER A 1 114 ? 17.189 -4.970 -7.124 1.00 91.19 114 SER A O 1
ATOM 852 N N . VAL A 1 115 ? 19.218 -5.198 -8.086 1.00 93.00 115 VAL A N 1
ATOM 853 C CA . VAL A 1 115 ? 19.059 -4.197 -9.130 1.00 93.00 115 VAL A CA 1
ATOM 854 C C . VAL A 1 115 ? 19.618 -4.822 -10.397 1.00 93.00 115 VAL A C 1
ATOM 856 O O . VAL A 1 115 ? 20.801 -5.155 -10.436 1.00 93.00 115 VAL A O 1
ATOM 859 N N . VAL A 1 116 ? 18.777 -4.992 -11.410 1.00 94.12 116 VAL A N 1
ATOM 860 C CA . VAL A 1 116 ? 19.173 -5.553 -12.704 1.00 94.12 116 VAL A CA 1
ATOM 861 C C . VAL A 1 116 ? 19.045 -4.496 -13.790 1.00 94.12 116 VAL A C 1
ATOM 863 O O . VAL A 1 116 ? 18.208 -3.600 -13.700 1.00 94.12 116 VAL A O 1
ATOM 866 N N . GLN A 1 117 ? 19.901 -4.576 -14.801 1.00 95.00 117 GLN A N 1
ATOM 867 C CA . GLN A 1 117 ? 19.883 -3.685 -15.956 1.00 95.00 117 GLN A CA 1
ATOM 868 C C . GLN A 1 117 ? 19.564 -4.512 -17.194 1.00 95.00 117 GLN A C 1
ATOM 870 O O . GLN A 1 117 ? 20.284 -5.456 -17.508 1.00 95.00 117 GLN A O 1
ATOM 875 N N . LEU A 1 118 ? 18.474 -4.167 -17.870 1.00 94.69 118 LEU A N 1
ATOM 876 C CA . LEU A 1 118 ? 17.994 -4.843 -19.069 1.00 94.69 118 LEU A CA 1
ATOM 877 C C . LEU A 1 118 ? 18.073 -3.846 -20.223 1.00 94.69 118 LEU A C 1
ATOM 879 O O . LEU A 1 118 ? 17.498 -2.761 -20.162 1.00 94.69 118 LEU A O 1
ATOM 883 N N . THR A 1 119 ? 18.839 -4.173 -21.254 1.00 93.75 119 THR A N 1
ATOM 884 C CA . THR A 1 119 ? 19.189 -3.239 -22.332 1.00 93.75 119 THR A CA 1
ATOM 885 C C . THR A 1 119 ? 18.309 -3.459 -23.553 1.00 93.75 119 THR A C 1
ATOM 887 O O . THR A 1 119 ? 17.971 -2.504 -24.250 1.00 93.75 119 THR A O 1
ATOM 890 N N . ARG A 1 120 ? 17.946 -4.711 -23.838 1.00 94.75 120 ARG A N 1
ATOM 891 C CA . ARG A 1 120 ? 17.229 -5.100 -25.053 1.00 94.75 120 ARG A CA 1
ATOM 892 C C . ARG A 1 120 ? 16.083 -6.063 -24.747 1.00 94.75 120 ARG A C 1
ATOM 894 O O . ARG A 1 120 ? 16.184 -6.852 -23.808 1.00 94.75 120 ARG A O 1
ATOM 901 N N . PRO A 1 121 ? 15.006 -6.041 -25.550 1.00 95.12 121 PRO A N 1
ATOM 902 C CA . PRO A 1 121 ? 14.010 -7.102 -25.531 1.00 95.12 121 PRO A CA 1
ATOM 903 C C . PRO A 1 121 ? 14.663 -8.484 -25.673 1.00 95.12 121 PRO A C 1
ATOM 905 O O . PRO A 1 121 ? 15.515 -8.686 -26.537 1.00 95.12 121 PRO A O 1
ATOM 908 N N . GLY A 1 122 ? 14.273 -9.422 -24.817 1.00 94.19 122 GLY A N 1
ATOM 909 C CA . GLY A 1 122 ? 14.869 -10.747 -24.675 1.00 94.19 122 GLY A CA 1
ATOM 910 C C . GLY A 1 122 ? 15.945 -10.849 -23.590 1.00 94.19 122 GLY A C 1
ATOM 911 O O . GLY A 1 122 ? 16.255 -11.974 -23.194 1.00 94.19 122 GLY A O 1
ATOM 912 N N . ASP A 1 123 ? 16.477 -9.732 -23.074 1.00 96.25 123 ASP A N 1
ATOM 913 C CA . ASP A 1 123 ? 17.444 -9.758 -21.971 1.00 96.25 123 ASP A CA 1
ATOM 914 C C . ASP A 1 123 ? 16.818 -10.396 -20.729 1.00 96.25 123 ASP A C 1
ATOM 916 O O . ASP A 1 123 ? 15.677 -10.104 -20.355 1.00 96.25 123 ASP A O 1
ATOM 920 N N . ARG A 1 124 ? 17.595 -11.263 -20.075 1.00 96.06 124 ARG A N 1
ATOM 921 C CA . ARG A 1 124 ? 17.188 -11.999 -18.878 1.00 96.06 124 ARG A CA 1
ATOM 922 C C . ARG A 1 124 ? 18.178 -11.743 -17.760 1.00 96.06 124 ARG A C 1
ATOM 924 O O . ARG A 1 124 ? 19.386 -11.787 -17.981 1.00 96.06 124 ARG A O 1
ATOM 931 N N . ALA A 1 125 ? 17.665 -11.543 -16.557 1.00 96.31 125 ALA A N 1
ATOM 932 C CA . ALA A 1 125 ? 18.475 -11.448 -15.357 1.00 96.31 125 ALA A CA 1
ATOM 933 C C . ALA A 1 125 ? 17.918 -12.367 -14.273 1.00 96.31 125 ALA A C 1
ATOM 935 O O . ALA A 1 125 ? 16.718 -12.365 -13.995 1.00 96.31 125 ALA A O 1
ATOM 936 N N . GLU A 1 126 ? 18.800 -13.141 -13.650 1.00 95.12 126 GLU A N 1
ATOM 937 C CA . GLU A 1 126 ? 18.458 -13.937 -12.479 1.00 95.12 126 GLU A CA 1
ATOM 938 C C . GLU A 1 126 ? 18.655 -13.121 -11.204 1.00 95.12 126 GLU A C 1
ATOM 940 O O . GLU A 1 126 ? 19.655 -12.431 -11.004 1.00 95.12 126 GLU A O 1
ATOM 945 N N . VAL A 1 127 ? 17.672 -13.218 -10.323 1.00 94.06 127 VAL A N 1
ATOM 946 C CA . VAL A 1 127 ? 17.573 -12.497 -9.066 1.00 94.06 127 VAL A CA 1
ATOM 947 C C . VAL A 1 127 ? 17.246 -13.493 -7.971 1.00 94.06 127 VAL A C 1
ATOM 949 O O . VAL A 1 127 ? 16.361 -14.329 -8.116 1.00 94.06 127 VAL A O 1
ATOM 952 N N . THR A 1 128 ? 17.908 -13.382 -6.823 1.00 92.94 128 THR A N 1
ATOM 953 C CA . THR A 1 128 ? 17.519 -14.146 -5.633 1.00 92.94 128 THR A CA 1
ATOM 954 C C . THR A 1 128 ? 16.751 -13.252 -4.672 1.00 92.94 128 THR A C 1
ATOM 956 O O . THR A 1 128 ? 17.312 -12.320 -4.099 1.00 92.94 128 THR A O 1
ATOM 959 N N . VAL A 1 129 ? 15.473 -13.559 -4.456 1.00 91.38 129 VAL A N 1
ATOM 960 C CA . VAL A 1 129 ? 14.646 -12.904 -3.438 1.00 91.38 129 VAL A CA 1
ATOM 961 C C . VAL A 1 129 ? 14.920 -13.566 -2.089 1.00 91.38 129 VAL A C 1
ATOM 963 O O . VAL A 1 129 ? 14.824 -14.788 -1.974 1.00 91.38 129 VAL A O 1
ATOM 966 N N . ARG A 1 130 ? 15.265 -12.787 -1.060 1.00 86.62 130 ARG A N 1
ATOM 967 C CA . ARG A 1 130 ? 15.594 -13.303 0.280 1.00 86.62 130 ARG A CA 1
ATOM 968 C C . ARG A 1 130 ? 14.583 -12.842 1.333 1.00 86.62 130 ARG A C 1
ATOM 970 O O . ARG A 1 130 ? 13.927 -11.818 1.172 1.00 86.62 130 ARG A O 1
ATOM 977 N N . GLY A 1 131 ? 14.518 -13.587 2.438 1.00 81.19 131 GLY A N 1
ATOM 978 C CA . GLY A 1 131 ? 13.749 -13.224 3.633 1.00 81.19 131 GLY A CA 1
ATOM 979 C C . GLY A 1 131 ? 12.239 -13.453 3.524 1.00 81.19 131 GLY A C 1
ATOM 980 O O . GLY A 1 131 ? 11.759 -14.200 2.670 1.00 81.19 131 GLY A O 1
ATOM 981 N N . ALA A 1 132 ? 11.486 -12.819 4.427 1.00 76.44 132 ALA A N 1
ATOM 982 C CA . ALA A 1 132 ? 10.027 -12.840 4.411 1.00 76.44 132 ALA A CA 1
ATOM 983 C C . ALA A 1 132 ? 9.515 -11.990 3.238 1.00 76.44 132 ALA A C 1
ATOM 985 O O . ALA A 1 132 ? 9.330 -10.785 3.363 1.00 76.44 132 ALA A O 1
ATOM 986 N N . ALA A 1 133 ? 9.327 -12.625 2.084 1.00 80.81 133 ALA A N 1
ATOM 987 C CA . ALA A 1 133 ? 8.804 -12.002 0.874 1.00 80.81 133 ALA A CA 1
ATOM 988 C C . ALA A 1 133 ? 7.333 -12.394 0.683 1.00 80.81 133 ALA A C 1
ATOM 990 O O . ALA A 1 133 ? 6.994 -13.148 -0.229 1.00 80.81 133 ALA A O 1
ATOM 991 N N . ALA A 1 134 ? 6.454 -11.918 1.570 1.00 82.38 134 ALA A N 1
ATOM 992 C CA . ALA A 1 134 ? 5.010 -12.101 1.392 1.00 82.38 134 ALA A CA 1
ATOM 993 C C . ALA A 1 134 ? 4.551 -11.495 0.054 1.00 82.38 134 ALA A C 1
ATOM 995 O O . ALA A 1 134 ? 3.677 -12.039 -0.622 1.00 82.38 134 ALA A O 1
ATOM 996 N N . THR A 1 135 ? 5.214 -10.411 -0.349 1.00 86.19 135 THR A N 1
ATOM 997 C CA . THR A 1 135 ? 5.002 -9.731 -1.621 1.00 86.19 135 THR A CA 1
ATOM 998 C C . THR A 1 135 ? 6.341 -9.480 -2.302 1.00 86.19 135 THR A C 1
ATOM 1000 O O . THR A 1 135 ? 7.301 -9.058 -1.653 1.00 86.19 135 THR A O 1
ATOM 1003 N N . VAL A 1 136 ? 6.408 -9.713 -3.611 1.00 88.94 136 VAL A N 1
ATOM 1004 C CA . VAL A 1 136 ? 7.549 -9.316 -4.443 1.00 88.94 136 VAL A CA 1
ATOM 1005 C C . VAL A 1 136 ? 7.135 -8.111 -5.273 1.00 88.94 136 VAL A C 1
ATOM 1007 O O . VAL A 1 136 ? 6.050 -8.085 -5.853 1.00 88.94 136 VAL A O 1
ATOM 1010 N N . VAL A 1 137 ? 7.995 -7.102 -5.303 1.00 88.94 137 VAL A N 1
ATOM 1011 C CA . VAL A 1 137 ? 7.754 -5.839 -5.994 1.00 88.94 137 VAL A CA 1
ATOM 1012 C C . VAL A 1 137 ? 8.852 -5.624 -7.023 1.00 88.94 137 VAL A C 1
ATOM 1014 O O . VAL A 1 137 ? 10.037 -5.717 -6.696 1.00 88.94 137 VAL A O 1
ATOM 1017 N N . LEU A 1 138 ? 8.448 -5.312 -8.250 1.00 91.00 138 LEU A N 1
ATOM 1018 C CA . LEU A 1 138 ? 9.328 -4.872 -9.324 1.00 91.00 138 LEU A CA 1
ATOM 1019 C C . LEU A 1 138 ? 9.139 -3.377 -9.538 1.00 91.00 138 LEU A C 1
ATOM 1021 O O . LEU A 1 138 ? 8.037 -2.912 -9.799 1.00 91.00 138 LEU A O 1
ATOM 1025 N N . GLU A 1 139 ? 10.216 -2.620 -9.424 1.00 90.12 139 GLU A N 1
ATOM 1026 C CA . GLU A 1 139 ? 10.246 -1.192 -9.705 1.00 90.12 139 GLU A CA 1
ATOM 1027 C C . GLU A 1 139 ? 11.138 -0.977 -10.926 1.00 90.12 139 GLU A C 1
ATOM 1029 O O . GLU A 1 139 ? 12.351 -1.148 -10.862 1.00 90.12 139 GLU A O 1
ATOM 1034 N N . ALA A 1 140 ? 10.525 -0.684 -12.069 1.00 89.88 140 ALA A N 1
ATOM 1035 C CA . ALA A 1 140 ? 11.234 -0.395 -13.303 1.00 89.88 140 ALA A CA 1
ATOM 1036 C C . ALA A 1 140 ? 11.510 1.105 -13.388 1.00 89.88 140 ALA A C 1
ATOM 1038 O O . ALA A 1 140 ? 10.597 1.919 -13.273 1.00 89.88 140 ALA A O 1
ATOM 1039 N N . GLU A 1 141 ? 12.763 1.460 -13.620 1.00 90.12 141 GLU A N 1
ATOM 1040 C CA . GLU A 1 141 ? 13.250 2.815 -13.803 1.00 90.12 141 GLU A CA 1
ATOM 1041 C C . GLU A 1 141 ? 13.861 2.945 -15.196 1.00 90.12 141 GLU A C 1
ATOM 1043 O O . GLU A 1 141 ? 14.721 2.158 -15.597 1.00 90.12 141 GLU A O 1
ATOM 1048 N N . GLY A 1 142 ? 13.425 3.963 -15.928 1.00 86.44 142 GLY A N 1
ATOM 1049 C CA . GLY A 1 142 ? 13.960 4.295 -17.242 1.00 86.44 142 GLY A CA 1
ATOM 1050 C C . GLY A 1 142 ? 14.054 5.800 -17.439 1.00 86.44 142 GLY A C 1
ATOM 1051 O O . GLY A 1 142 ? 13.532 6.581 -16.637 1.00 86.44 142 GLY A O 1
ATOM 1052 N N . ALA A 1 143 ? 14.710 6.199 -18.523 1.00 87.38 143 ALA A N 1
ATOM 1053 C CA . ALA A 1 143 ? 14.783 7.588 -18.948 1.00 87.38 143 ALA A CA 1
ATOM 1054 C C . ALA A 1 143 ? 14.188 7.746 -20.344 1.00 87.38 143 ALA A C 1
ATOM 1056 O O . ALA A 1 143 ? 14.445 6.930 -21.223 1.00 87.38 143 ALA A O 1
ATOM 1057 N N . PHE A 1 144 ? 13.390 8.790 -20.562 1.00 87.19 144 PHE A N 1
ATOM 1058 C CA . PHE A 1 144 ? 12.942 9.131 -21.912 1.00 87.19 144 PHE A CA 1
ATOM 1059 C C . PHE A 1 144 ? 14.102 9.705 -22.731 1.00 87.19 144 PHE A C 1
ATOM 1061 O O . PHE A 1 144 ? 14.966 10.396 -22.187 1.00 87.19 144 PHE A O 1
ATOM 1068 N N . ALA A 1 145 ? 14.102 9.452 -24.038 1.00 86.75 145 ALA A N 1
ATOM 1069 C CA . ALA A 1 145 ? 15.036 10.100 -24.949 1.00 86.75 145 ALA A CA 1
ATOM 1070 C C . ALA A 1 145 ? 14.835 11.637 -24.946 1.00 86.75 145 ALA A C 1
ATOM 1072 O O . ALA A 1 145 ? 13.727 12.119 -24.689 1.00 86.75 145 ALA A O 1
ATOM 1073 N N . PRO A 1 146 ? 15.900 12.440 -25.140 1.00 80.31 146 PRO A N 1
ATOM 1074 C CA . PRO A 1 146 ? 15.872 13.890 -24.918 1.00 80.31 146 PRO A CA 1
ATOM 1075 C C . PRO A 1 146 ? 14.939 14.642 -25.876 1.00 80.31 146 PRO A C 1
ATOM 1077 O O . PRO A 1 146 ? 14.464 15.724 -25.541 1.00 80.31 146 PRO A O 1
ATOM 1080 N N . ASP A 1 147 ? 14.685 14.066 -27.044 1.00 83.12 147 ASP A N 1
ATOM 1081 C CA . ASP A 1 147 ? 13.829 14.550 -28.128 1.00 83.12 147 ASP A CA 1
ATOM 1082 C C . ASP A 1 147 ? 12.336 14.270 -27.902 1.00 83.12 147 ASP A C 1
ATOM 1084 O O . ASP A 1 147 ? 11.471 14.841 -28.565 1.00 83.12 147 ASP A O 1
ATOM 1088 N N . VAL A 1 148 ? 12.015 13.420 -26.931 1.00 81.62 148 VAL A N 1
ATOM 1089 C CA . VAL A 1 148 ? 10.643 13.058 -26.602 1.00 81.62 148 VAL A CA 1
ATOM 1090 C C . VAL A 1 148 ? 9.963 14.215 -25.852 1.00 81.62 148 VAL A C 1
ATOM 1092 O O . VAL A 1 148 ? 10.573 14.880 -25.014 1.00 81.62 148 VAL A O 1
ATOM 1095 N N . GLY A 1 149 ? 8.686 14.480 -26.147 1.00 78.12 149 GLY A N 1
ATOM 1096 C CA . GLY A 1 149 ? 7.927 15.608 -25.590 1.00 78.12 149 GLY A CA 1
ATOM 1097 C C . GLY A 1 149 ? 7.746 15.585 -24.061 1.00 78.12 149 GLY A C 1
ATOM 1098 O O . GLY A 1 149 ? 8.041 14.603 -23.374 1.00 78.12 149 GLY A O 1
ATOM 1099 N N . ALA A 1 150 ? 7.241 16.692 -23.507 1.00 74.00 150 ALA A N 1
ATOM 1100 C CA . ALA A 1 150 ? 7.058 16.859 -22.060 1.00 74.00 150 ALA A CA 1
ATOM 1101 C C . ALA A 1 150 ? 5.940 15.982 -21.461 1.00 74.00 150 ALA A C 1
ATOM 1103 O O . ALA A 1 150 ? 5.996 15.676 -20.275 1.00 74.00 150 ALA A O 1
ATOM 1104 N N . GLU A 1 151 ? 4.973 15.548 -22.274 1.00 78.56 151 GLU A N 1
ATOM 1105 C CA . GLU A 1 151 ? 3.819 14.722 -21.869 1.00 78.56 151 GLU A CA 1
ATOM 1106 C C . GLU A 1 151 ? 3.952 13.260 -22.317 1.00 78.56 151 GLU A C 1
ATOM 1108 O O . GLU A 1 151 ? 2.971 12.553 -22.543 1.00 78.56 151 GLU A O 1
ATOM 1113 N N . ALA A 1 152 ? 5.184 12.800 -22.504 1.00 81.56 152 ALA A N 1
ATOM 1114 C CA . ALA A 1 152 ? 5.423 11.495 -23.083 1.00 81.56 152 ALA A CA 1
ATOM 1115 C C . ALA A 1 152 ? 4.980 10.340 -22.190 1.00 81.56 152 ALA A C 1
ATOM 1117 O O . ALA A 1 152 ? 5.186 10.334 -20.970 1.00 81.56 152 ALA A O 1
ATOM 1118 N N . GLN A 1 153 ? 4.415 9.333 -22.853 1.00 86.75 153 GLN A N 1
ATOM 1119 C CA . GLN A 1 153 ? 3.985 8.085 -22.252 1.00 86.75 153 GLN A CA 1
ATOM 1120 C C . GLN A 1 153 ? 4.571 6.916 -23.035 1.00 86.75 153 GLN A C 1
ATOM 1122 O O . GLN A 1 153 ? 4.607 6.938 -24.264 1.00 86.75 153 GLN A O 1
ATOM 1127 N N . ALA A 1 154 ? 5.041 5.900 -22.322 1.00 87.69 154 ALA A N 1
ATOM 1128 C CA . ALA A 1 154 ? 5.698 4.751 -22.918 1.00 87.69 154 ALA A CA 1
ATOM 1129 C C . ALA A 1 154 ? 5.362 3.466 -22.161 1.00 87.69 154 ALA A C 1
ATOM 1131 O O . ALA A 1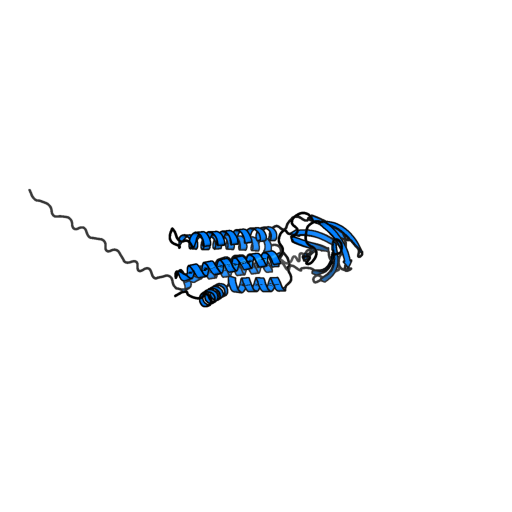 154 ? 5.593 3.362 -20.956 1.00 87.69 154 ALA A O 1
ATOM 1132 N N . HIS A 1 155 ? 4.820 2.482 -22.877 1.00 91.00 155 HIS A N 1
ATOM 1133 C CA . HIS A 1 155 ? 4.491 1.173 -22.320 1.00 91.00 155 HIS A CA 1
ATOM 1134 C C . HIS A 1 155 ? 5.678 0.222 -22.410 1.00 91.00 155 HIS A C 1
ATOM 1136 O O . HIS A 1 155 ? 6.282 0.088 -23.474 1.00 91.00 155 HIS A O 1
ATOM 1142 N N . TYR A 1 156 ? 5.954 -0.484 -21.320 1.00 91.44 156 TYR A N 1
ATOM 1143 C CA . TYR A 1 156 ? 6.936 -1.562 -21.278 1.00 91.44 156 TYR A CA 1
ATOM 1144 C C . TYR A 1 156 ? 6.286 -2.854 -20.779 1.00 91.44 156 TYR A C 1
ATOM 1146 O O . TYR A 1 156 ? 5.253 -2.828 -20.100 1.00 91.44 156 TYR A O 1
ATOM 1154 N N . GLU A 1 157 ? 6.899 -3.984 -21.114 1.00 95.56 157 GLU A N 1
ATOM 1155 C CA . GLU A 1 157 ? 6.460 -5.304 -20.663 1.00 95.56 157 GLU A CA 1
ATOM 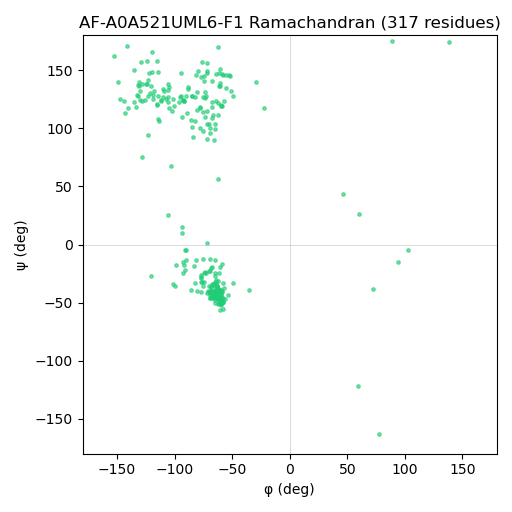1156 C C . GLU A 1 157 ? 7.664 -6.088 -20.140 1.00 95.56 157 GLU A C 1
ATOM 1158 O O . GLU A 1 157 ? 8.709 -6.154 -20.794 1.00 95.56 157 GLU A O 1
ATOM 1163 N N . LEU A 1 158 ? 7.517 -6.628 -18.932 1.00 95.88 158 LEU A N 1
ATOM 1164 C CA . LEU A 1 158 ? 8.459 -7.543 -18.299 1.00 95.88 158 LEU A CA 1
ATOM 1165 C C . LEU A 1 158 ? 7.748 -8.864 -18.017 1.00 95.88 158 LEU A C 1
ATOM 1167 O O . LEU A 1 158 ? 6.576 -8.858 -17.639 1.00 95.88 158 LEU A O 1
ATOM 1171 N N . THR A 1 159 ? 8.476 -9.970 -18.062 1.00 96.75 159 THR A N 1
ATOM 1172 C CA . THR A 1 159 ? 8.014 -11.247 -17.521 1.00 96.75 159 THR A CA 1
ATOM 1173 C C . THR A 1 159 ? 8.846 -11.600 -16.300 1.00 96.75 159 THR A C 1
ATOM 1175 O O . THR A 1 159 ? 10.074 -11.668 -16.344 1.00 96.75 159 THR A O 1
ATOM 1178 N N . ALA A 1 160 ? 8.156 -11.802 -15.185 1.00 95.94 160 ALA A N 1
ATOM 1179 C CA . ALA A 1 160 ? 8.701 -12.348 -13.958 1.00 95.94 160 ALA A CA 1
ATOM 1180 C C . ALA A 1 160 ? 8.450 -13.857 -13.945 1.00 95.94 160 ALA A C 1
ATOM 1182 O O . ALA A 1 160 ? 7.311 -14.278 -14.119 1.00 95.94 160 ALA A O 1
ATOM 1183 N N . ALA A 1 161 ? 9.477 -14.671 -13.717 1.00 95.50 161 ALA A N 1
ATOM 1184 C CA . ALA A 1 161 ? 9.347 -16.124 -13.687 1.00 95.50 161 ALA A CA 1
ATOM 1185 C C . ALA A 1 161 ? 10.010 -16.726 -12.446 1.00 95.50 161 ALA A C 1
ATOM 1187 O O . ALA A 1 161 ? 11.102 -16.321 -12.045 1.00 95.50 161 ALA A O 1
ATOM 1188 N N . ARG A 1 162 ? 9.367 -17.725 -11.840 1.00 94.06 162 ARG A N 1
ATOM 1189 C CA . ARG A 1 162 ? 9.928 -18.553 -10.768 1.00 94.06 162 ARG A CA 1
ATOM 1190 C C . ARG A 1 162 ? 9.443 -19.988 -10.922 1.00 94.06 162 ARG A C 1
ATOM 1192 O O . ARG A 1 162 ? 8.269 -20.279 -10.695 1.00 94.06 162 ARG A O 1
ATOM 1199 N N . GLY A 1 163 ? 10.362 -20.897 -11.238 1.00 90.88 163 GLY A N 1
ATOM 1200 C CA . GLY A 1 163 ? 10.004 -22.286 -11.521 1.00 90.88 163 GLY A CA 1
ATOM 1201 C C . GLY A 1 163 ? 9.031 -22.346 -12.698 1.00 90.88 163 GLY A C 1
ATOM 1202 O O . GLY A 1 163 ? 9.349 -21.854 -13.772 1.00 90.88 163 GLY A O 1
ATOM 1203 N N . SER A 1 164 ? 7.844 -22.914 -12.483 1.00 90.81 164 SER A N 1
ATOM 1204 C CA . SER A 1 164 ? 6.770 -22.983 -13.484 1.00 90.81 164 SER A CA 1
ATOM 1205 C C . SER A 1 164 ? 5.804 -21.793 -13.461 1.00 90.81 164 SER A C 1
ATOM 1207 O O . SER A 1 164 ? 4.880 -21.752 -14.269 1.00 90.81 164 SER A O 1
ATOM 1209 N N . THR A 1 165 ? 5.947 -20.872 -12.505 1.00 94.69 165 THR A N 1
ATOM 1210 C CA . THR A 1 165 ? 5.054 -19.717 -12.367 1.00 94.69 165 THR A CA 1
ATOM 1211 C C . THR A 1 165 ? 5.632 -18.537 -13.126 1.00 94.69 165 THR A C 1
ATOM 1213 O O . THR A 1 165 ? 6.749 -18.105 -12.841 1.00 94.69 165 THR A O 1
ATOM 1216 N N . GLU A 1 166 ? 4.850 -17.986 -14.046 1.00 94.75 166 GLU A N 1
ATOM 1217 C CA . GLU A 1 166 ? 5.192 -16.785 -14.802 1.00 94.75 166 GLU A CA 1
ATOM 1218 C C . GLU A 1 166 ? 4.119 -15.716 -14.616 1.00 94.75 166 GLU A C 1
ATOM 1220 O O . GLU A 1 166 ? 2.922 -16.006 -14.587 1.00 94.75 166 GLU A O 1
ATOM 1225 N N . GLU A 1 167 ? 4.551 -14.465 -14.519 1.00 95.31 167 GLU A N 1
ATOM 1226 C CA . GLU A 1 167 ? 3.681 -13.310 -14.387 1.00 95.31 167 GLU A CA 1
ATOM 1227 C C . GLU A 1 167 ? 4.144 -12.195 -15.323 1.00 95.31 167 GLU A C 1
ATOM 1229 O O . GLU A 1 167 ? 5.283 -11.729 -15.252 1.00 95.31 167 GLU A O 1
ATOM 1234 N N . ARG A 1 168 ? 3.240 -11.753 -16.202 1.00 94.38 168 ARG A N 1
ATOM 1235 C CA . ARG A 1 168 ? 3.489 -10.623 -17.099 1.00 94.38 168 ARG A CA 1
ATOM 1236 C C . ARG A 1 168 ? 3.181 -9.313 -16.400 1.00 94.38 168 ARG A C 1
ATOM 1238 O O . ARG A 1 168 ? 2.078 -9.094 -15.903 1.00 94.38 168 ARG A O 1
ATOM 1245 N N . VAL A 1 169 ? 4.147 -8.413 -16.444 1.00 90.88 169 VAL A N 1
ATOM 1246 C CA . VAL A 1 169 ? 4.119 -7.108 -15.806 1.00 90.88 169 VAL A CA 1
ATOM 1247 C C . VAL A 1 169 ? 4.118 -6.041 -16.886 1.00 90.88 169 VAL A C 1
ATOM 1249 O O . VAL A 1 169 ? 5.120 -5.796 -17.555 1.00 90.88 169 VAL A O 1
ATOM 1252 N N . ARG A 1 170 ? 2.969 -5.389 -17.051 1.00 91.00 170 ARG A N 1
ATOM 1253 C CA . ARG A 1 170 ? 2.798 -4.279 -17.989 1.00 91.00 170 ARG A CA 1
ATOM 1254 C C . ARG A 1 170 ? 2.865 -2.974 -17.236 1.00 91.00 170 ARG A C 1
ATOM 1256 O O . ARG A 1 170 ? 2.040 -2.717 -16.358 1.00 91.00 170 ARG A O 1
ATOM 1263 N N . GLY A 1 171 ? 3.833 -2.146 -17.586 1.00 86.31 171 GLY A N 1
ATOM 1264 C CA . GLY A 1 171 ? 3.995 -0.843 -16.975 1.00 86.31 171 GLY A CA 1
ATOM 1265 C C . GLY A 1 171 ? 3.892 0.291 -17.970 1.00 86.31 171 GLY A C 1
ATOM 1266 O O . GLY A 1 171 ? 3.921 0.113 -19.189 1.00 86.31 171 GLY A O 1
ATOM 1267 N N . LEU A 1 172 ? 3.733 1.477 -17.405 1.00 87.06 172 LEU A N 1
ATOM 1268 C CA . LEU A 1 172 ? 3.677 2.723 -18.137 1.00 87.06 172 LEU A CA 1
ATOM 1269 C C . LEU A 1 172 ? 4.641 3.701 -17.476 1.00 87.06 172 LEU A C 1
ATOM 1271 O O . LEU A 1 172 ? 4.542 3.970 -16.276 1.00 87.06 172 LEU A O 1
ATOM 1275 N N . PHE A 1 173 ? 5.566 4.220 -18.272 1.00 84.00 173 PHE A N 1
ATOM 1276 C CA . PHE A 1 173 ? 6.311 5.420 -17.945 1.00 84.00 173 PHE A CA 1
ATOM 1277 C C . PHE A 1 173 ? 5.477 6.618 -18.369 1.00 84.00 173 PHE A C 1
ATOM 1279 O O . PHE A 1 173 ? 5.033 6.685 -19.512 1.00 84.00 173 PHE A O 1
ATOM 1286 N N . GLN A 1 174 ? 5.271 7.558 -17.455 1.00 80.00 174 GLN A N 1
ATOM 1287 C CA . GLN A 1 174 ? 4.714 8.870 -17.754 1.00 80.00 174 GLN A CA 1
ATOM 1288 C C . GLN A 1 174 ? 5.707 9.923 -17.288 1.00 80.00 174 GLN A C 1
ATOM 1290 O O . GLN A 1 174 ? 6.161 9.899 -16.141 1.00 80.00 174 GLN A O 1
ATOM 1295 N N . ARG A 1 175 ? 6.064 10.844 -18.177 1.00 73.81 175 ARG A N 1
ATOM 1296 C CA . ARG A 1 175 ? 6.920 11.973 -17.827 1.00 73.81 175 ARG A CA 1
ATOM 1297 C C . ARG A 1 175 ? 6.101 12.964 -16.998 1.00 73.81 175 ARG A C 1
ATOM 1299 O O . ARG A 1 175 ? 5.194 13.607 -17.513 1.00 73.81 175 ARG A O 1
ATOM 1306 N N . ALA A 1 176 ? 6.397 13.069 -15.704 1.00 61.03 176 ALA A N 1
ATOM 1307 C CA . ALA A 1 176 ? 5.748 14.052 -14.845 1.00 61.03 176 ALA A CA 1
ATOM 1308 C C . ALA A 1 176 ? 6.335 15.446 -15.128 1.00 61.03 176 ALA A C 1
ATOM 1310 O O . ALA A 1 176 ? 7.513 15.699 -14.868 1.00 61.03 176 ALA A O 1
ATOM 1311 N N . SER A 1 177 ? 5.520 16.351 -15.674 1.00 55.81 177 SER A N 1
ATOM 1312 C CA . SER A 1 177 ? 5.844 17.778 -15.739 1.00 55.81 177 SER A CA 1
ATOM 1313 C C . SER A 1 177 ? 5.450 18.412 -14.405 1.00 55.81 177 SER A C 1
ATOM 1315 O O . SER A 1 177 ? 4.301 18.802 -14.230 1.00 55.81 177 SER A O 1
ATOM 1317 N N . GLU A 1 178 ? 6.377 18.503 -13.448 1.00 48.72 178 GLU A N 1
ATOM 1318 C CA . GLU A 1 178 ? 6.157 19.345 -12.265 1.00 48.72 178 GLU A CA 1
ATOM 1319 C C . GLU A 1 178 ? 6.249 20.823 -12.693 1.00 48.72 178 GLU A C 1
ATOM 1321 O O . GLU A 1 178 ? 7.334 21.357 -12.935 1.00 48.72 178 GLU A O 1
ATOM 1326 N N . GLU A 1 179 ? 5.100 21.493 -12.818 1.00 40.34 179 GLU A N 1
ATOM 1327 C CA . GLU A 1 179 ? 5.033 22.957 -12.855 1.00 40.34 179 GLU A CA 1
ATOM 1328 C C . GLU A 1 179 ? 5.241 23.494 -11.435 1.00 40.34 179 GLU A C 1
ATOM 1330 O O . GLU A 1 179 ? 4.332 23.520 -10.605 1.00 40.34 179 GLU A O 1
ATOM 1335 N N . GLY A 1 180 ? 6.476 23.891 -11.129 1.00 39.84 180 GLY A N 1
ATOM 1336 C CA . GLY A 1 180 ? 6.764 24.669 -9.930 1.00 39.84 180 GLY A CA 1
ATOM 1337 C C . GLY A 1 180 ? 6.243 26.112 -10.063 1.00 39.84 180 GLY A C 1
ATOM 1338 O O . GLY A 1 180 ? 6.253 26.659 -11.166 1.00 39.84 180 GLY A O 1
ATOM 1339 N N . PRO A 1 181 ? 5.841 26.770 -8.956 1.00 42.84 181 PRO A N 1
ATOM 1340 C CA . PRO A 1 181 ? 5.376 28.166 -8.958 1.00 42.84 181 PRO A CA 1
ATOM 1341 C C . PRO A 1 181 ? 6.465 29.183 -9.346 1.00 42.84 181 PRO A C 1
ATOM 1343 O O . PRO A 1 181 ? 6.167 30.336 -9.643 1.00 42.84 181 PRO A O 1
ATOM 1346 N N . THR A 1 182 ? 7.731 28.769 -9.376 1.00 42.38 182 THR A N 1
ATOM 1347 C CA . THR A 1 182 ? 8.840 29.504 -9.986 1.00 42.38 182 THR A CA 1
ATOM 1348 C C . THR A 1 182 ? 9.213 28.819 -11.296 1.00 42.38 182 THR A C 1
ATOM 1350 O O . THR A 1 182 ? 9.450 27.614 -11.313 1.00 42.38 182 THR A O 1
ATOM 1353 N N . ALA A 1 183 ? 9.249 29.592 -12.387 1.00 38.94 183 ALA A N 1
ATOM 1354 C CA . ALA A 1 183 ? 9.414 29.187 -13.788 1.00 38.94 183 ALA A CA 1
ATOM 1355 C C . ALA A 1 183 ? 10.750 28.481 -14.126 1.00 38.94 183 ALA A C 1
ATOM 1357 O O . ALA A 1 183 ? 11.492 28.883 -15.017 1.00 38.94 183 ALA A O 1
ATOM 1358 N N . SER A 1 184 ? 11.055 27.389 -13.433 1.00 37.56 184 SER A N 1
ATOM 1359 C CA . SER A 1 184 ? 12.072 26.416 -13.800 1.00 37.56 184 SER A CA 1
ATOM 1360 C C . SER A 1 184 ? 11.388 25.056 -13.893 1.00 37.56 184 SER A C 1
ATOM 1362 O O . SER A 1 184 ? 11.191 24.368 -12.893 1.00 37.56 184 SER A O 1
ATOM 1364 N N . ARG A 1 185 ? 10.972 24.692 -15.110 1.00 42.03 185 ARG A N 1
ATOM 1365 C CA . ARG A 1 185 ? 10.407 23.379 -15.433 1.00 42.03 185 ARG A CA 1
ATOM 1366 C C . ARG A 1 185 ? 11.505 22.329 -15.254 1.00 42.03 185 ARG A C 1
ATOM 1368 O O . ARG A 1 185 ? 12.278 22.070 -16.173 1.00 42.03 185 ARG A O 1
ATOM 1375 N N . ARG A 1 186 ? 11.637 21.762 -14.052 1.00 41.00 186 ARG A N 1
ATOM 1376 C CA . ARG A 1 186 ? 12.544 20.635 -13.814 1.00 41.00 186 ARG A CA 1
ATOM 1377 C C . ARG A 1 186 ? 11.843 19.362 -14.244 1.00 41.00 186 ARG A C 1
ATOM 1379 O O . ARG A 1 186 ? 10.953 18.865 -13.569 1.00 41.00 186 ARG A O 1
ATOM 1386 N N . VAL A 1 187 ? 12.271 18.832 -15.377 1.00 46.31 187 VAL A N 1
ATOM 1387 C CA . VAL A 1 187 ? 11.879 17.493 -15.791 1.00 46.31 187 VAL A CA 1
ATOM 1388 C C . VAL A 1 187 ? 12.719 16.486 -15.002 1.00 46.31 187 VAL A C 1
ATOM 1390 O O . VAL A 1 187 ? 13.940 16.461 -15.154 1.00 46.31 187 VAL A O 1
ATOM 1393 N N . SER A 1 188 ? 12.085 15.628 -14.200 1.00 50.00 188 SER A N 1
ATOM 1394 C CA . SER A 1 188 ? 12.751 14.415 -13.712 1.00 50.00 188 SER A CA 1
ATOM 1395 C C . SER A 1 188 ? 12.998 13.487 -14.904 1.00 50.00 188 SER A C 1
ATOM 1397 O O . SER A 1 188 ? 12.049 12.997 -15.513 1.00 50.00 188 SER A O 1
ATOM 1399 N N . ALA A 1 189 ? 14.264 13.302 -15.283 1.00 48.81 189 ALA A N 1
ATOM 1400 C CA . ALA A 1 189 ? 14.643 12.462 -16.421 1.00 48.81 189 ALA A CA 1
ATOM 1401 C C . ALA A 1 189 ? 14.395 10.968 -16.157 1.00 48.81 189 ALA A C 1
ATOM 1403 O O . ALA A 1 189 ? 14.228 10.208 -17.104 1.00 48.81 189 ALA A O 1
ATOM 1404 N N . THR A 1 190 ? 14.333 10.561 -14.887 1.00 56.19 190 THR A N 1
ATOM 1405 C CA . THR A 1 190 ? 14.026 9.198 -14.450 1.00 56.19 190 THR A CA 1
ATOM 1406 C C . THR A 1 190 ? 12.548 9.051 -14.115 1.00 56.19 190 THR A C 1
ATOM 1408 O O . THR A 1 190 ? 12.002 9.805 -13.302 1.00 56.19 190 THR A O 1
ATOM 1411 N N . VAL A 1 191 ? 11.910 8.054 -14.728 1.00 65.12 191 VAL A N 1
ATOM 1412 C CA . VAL A 1 191 ? 10.525 7.663 -14.460 1.00 65.12 191 VAL A CA 1
ATOM 1413 C C . VAL A 1 191 ? 10.524 6.265 -13.861 1.00 65.12 191 VAL A C 1
ATOM 1415 O O . VAL A 1 191 ? 11.112 5.350 -14.434 1.00 65.12 191 VAL A O 1
ATOM 1418 N N . ALA A 1 192 ? 9.863 6.111 -12.713 1.00 68.19 192 ALA A N 1
ATOM 1419 C CA . ALA A 1 192 ? 9.739 4.845 -12.002 1.00 68.19 192 ALA A CA 1
ATOM 1420 C C . ALA A 1 192 ? 8.299 4.315 -12.071 1.00 68.19 192 ALA A C 1
ATOM 1422 O O . ALA A 1 192 ? 7.324 5.045 -11.840 1.00 68.19 192 ALA A O 1
ATOM 1423 N N . SER A 1 193 ? 8.160 3.030 -12.373 1.00 79.56 193 SER A N 1
ATOM 1424 C CA . SER A 1 193 ? 6.888 2.317 -12.380 1.00 79.56 193 SER A CA 1
ATOM 1425 C C . SER A 1 193 ? 7.010 1.084 -11.493 1.00 79.56 193 SER A C 1
ATOM 1427 O O . SER A 1 193 ? 7.935 0.290 -11.637 1.00 79.56 193 SER A O 1
ATOM 1429 N N . ARG A 1 194 ? 6.117 0.985 -10.509 1.00 82.25 194 ARG A N 1
ATOM 1430 C CA . ARG A 1 194 ? 6.150 -0.016 -9.444 1.00 82.25 194 ARG A CA 1
ATOM 1431 C C . ARG A 1 194 ? 5.023 -1.018 -9.656 1.00 82.25 194 ARG A C 1
ATOM 1433 O O . ARG A 1 194 ? 3.873 -0.613 -9.815 1.00 82.25 194 ARG A O 1
ATOM 1440 N N . HIS A 1 195 ? 5.352 -2.300 -9.569 1.00 85.44 195 HIS A N 1
ATOM 1441 C CA . HIS A 1 195 ? 4.444 -3.417 -9.792 1.00 85.44 195 HIS A CA 1
ATOM 1442 C C . HIS A 1 195 ? 4.559 -4.439 -8.677 1.00 85.44 195 HIS A C 1
ATOM 1444 O O . HIS A 1 195 ? 5.645 -4.916 -8.358 1.00 85.44 195 HIS A O 1
ATOM 1450 N N . VAL A 1 196 ? 3.416 -4.784 -8.098 1.00 86.31 196 VAL A N 1
ATOM 1451 C CA . VAL A 1 196 ? 3.286 -5.846 -7.104 1.00 86.31 196 VAL A CA 1
ATOM 1452 C C . VAL A 1 196 ? 2.955 -7.150 -7.825 1.00 86.31 196 VAL A C 1
ATOM 1454 O O . VAL A 1 196 ? 1.953 -7.197 -8.535 1.00 86.31 196 VAL A O 1
ATOM 1457 N N . LEU A 1 197 ? 3.765 -8.193 -7.630 1.00 88.38 197 LEU A N 1
ATOM 1458 C CA . LEU A 1 197 ? 3.502 -9.511 -8.211 1.00 88.38 197 LEU A CA 1
ATOM 1459 C C . LEU A 1 197 ? 2.377 -10.217 -7.444 1.00 88.38 197 LEU A C 1
ATOM 1461 O O . LEU A 1 197 ? 2.415 -10.329 -6.214 1.00 88.38 197 LEU A O 1
ATOM 1465 N N . GLY A 1 198 ? 1.362 -10.669 -8.175 1.00 84.69 198 GLY A N 1
ATOM 1466 C CA . GLY A 1 198 ? 0.154 -11.290 -7.638 1.00 84.69 198 GLY A CA 1
ATOM 1467 C C . GLY A 1 198 ? 0.209 -12.812 -7.516 1.00 84.69 198 GLY A C 1
ATOM 1468 O O . GLY A 1 198 ? -0.626 -13.377 -6.811 1.00 84.69 198 GLY A O 1
ATOM 1469 N N . THR A 1 199 ? 1.146 -13.466 -8.204 1.00 87.81 199 THR A N 1
ATOM 1470 C CA . THR A 1 199 ? 1.292 -14.933 -8.241 1.00 87.81 199 THR A CA 1
ATOM 1471 C C . THR A 1 199 ? 2.653 -15.414 -7.743 1.00 87.81 199 THR A C 1
ATOM 1473 O O . THR A 1 199 ? 2.762 -16.524 -7.215 1.00 87.81 199 THR A O 1
ATOM 1476 N N . ILE A 1 200 ? 3.695 -14.585 -7.861 1.00 88.00 200 ILE A N 1
ATOM 1477 C CA . ILE A 1 200 ? 5.051 -14.915 -7.410 1.00 88.00 200 ILE A CA 1
ATOM 1478 C C . ILE A 1 200 ? 5.263 -14.394 -5.983 1.00 88.00 200 ILE A C 1
ATOM 1480 O O . ILE A 1 200 ? 5.406 -13.195 -5.748 1.00 88.00 200 ILE A O 1
ATOM 1484 N N . HIS A 1 201 ? 5.339 -15.325 -5.027 1.00 88.25 201 HIS A N 1
ATOM 1485 C CA . HIS A 1 201 ? 5.521 -15.050 -3.597 1.00 88.25 201 HIS A CA 1
ATOM 1486 C C . HIS A 1 201 ? 6.662 -15.872 -2.994 1.00 88.25 201 HIS A C 1
ATOM 1488 O O . HIS A 1 201 ? 7.006 -16.944 -3.493 1.00 88.25 201 HIS A O 1
ATOM 1494 N N . GLY A 1 202 ? 7.217 -15.398 -1.880 1.00 87.06 202 GLY A N 1
ATOM 1495 C CA . GLY A 1 202 ? 8.231 -16.097 -1.094 1.00 87.06 202 GLY A CA 1
ATOM 1496 C C . GLY A 1 202 ? 9.670 -15.810 -1.525 1.00 87.06 202 GLY A C 1
ATOM 1497 O O . GLY A 1 202 ? 9.931 -15.093 -2.498 1.00 87.06 202 GLY A O 1
ATOM 1498 N N . ALA A 1 203 ? 10.614 -16.359 -0.766 1.00 90.06 203 ALA A N 1
ATOM 1499 C CA . ALA A 1 203 ? 12.033 -16.322 -1.099 1.00 90.06 203 ALA A CA 1
ATOM 1500 C C . ALA A 1 203 ? 12.367 -17.331 -2.210 1.00 90.06 203 ALA A C 1
ATOM 1502 O O . ALA A 1 203 ? 11.656 -18.316 -2.401 1.00 90.06 203 ALA A O 1
ATOM 1503 N N . GLY A 1 204 ? 13.467 -17.097 -2.920 1.00 92.12 204 GLY A N 1
ATOM 1504 C CA . GLY A 1 204 ? 13.987 -18.008 -3.936 1.00 92.12 204 GLY A CA 1
ATOM 1505 C C . GLY A 1 204 ? 14.480 -17.305 -5.201 1.00 92.12 204 GLY A C 1
ATOM 1506 O O . GLY A 1 204 ? 14.326 -16.083 -5.336 1.00 92.12 204 GLY A O 1
ATOM 1507 N N . PRO A 1 205 ? 15.077 -18.073 -6.129 1.00 94.31 205 PRO A N 1
ATOM 1508 C CA . PRO A 1 205 ? 15.482 -17.561 -7.426 1.00 94.31 205 PRO A CA 1
ATOM 1509 C C . PRO A 1 205 ? 14.256 -17.115 -8.226 1.00 94.31 205 PRO A C 1
ATOM 1511 O O . PRO A 1 205 ? 13.152 -17.649 -8.094 1.00 94.31 205 PRO A O 1
ATOM 1514 N N . MET A 1 206 ? 14.450 -16.087 -9.029 1.00 95.62 206 MET A N 1
ATOM 1515 C CA . MET A 1 206 ? 13.459 -15.497 -9.904 1.00 95.62 206 MET A CA 1
ATOM 1516 C C . MET A 1 206 ? 14.187 -14.936 -11.119 1.00 95.62 206 MET A C 1
ATOM 1518 O O . MET A 1 206 ? 15.247 -14.334 -10.982 1.00 95.62 206 MET A O 1
ATOM 1522 N N . THR A 1 207 ? 13.612 -15.096 -12.297 1.00 96.75 207 THR A N 1
ATOM 1523 C CA . THR A 1 207 ? 14.126 -14.505 -13.528 1.00 96.75 207 THR A CA 1
ATOM 1524 C C . THR A 1 207 ? 13.252 -13.317 -13.901 1.00 96.75 207 THR A C 1
ATOM 1526 O O . THR A 1 207 ? 12.026 -13.395 -13.834 1.00 96.75 207 THR A O 1
ATOM 1529 N N . VAL A 1 208 ? 13.880 -12.209 -14.281 1.00 96.62 208 VAL A N 1
ATOM 1530 C CA . VAL A 1 208 ? 13.213 -11.052 -14.881 1.00 96.62 208 VAL A CA 1
ATOM 1531 C C . VAL A 1 208 ? 13.637 -10.982 -16.337 1.00 96.62 208 VAL A C 1
ATOM 1533 O O . VAL A 1 208 ? 14.831 -10.985 -16.636 1.00 96.62 208 VAL A O 1
ATOM 1536 N N . ILE A 1 209 ? 12.657 -10.930 -17.229 1.00 97.12 209 ILE A N 1
ATOM 1537 C CA . ILE A 1 209 ? 12.844 -10.875 -18.674 1.00 97.12 209 ILE A CA 1
ATOM 1538 C C . ILE A 1 209 ? 12.258 -9.561 -19.172 1.00 97.12 209 ILE A C 1
ATOM 1540 O O . ILE A 1 209 ? 11.140 -9.206 -18.800 1.00 97.12 209 ILE A O 1
ATOM 1544 N N . LEU A 1 210 ? 13.004 -8.832 -19.998 1.00 96.75 210 LEU A N 1
ATOM 1545 C CA . LEU A 1 210 ? 12.481 -7.668 -20.705 1.00 96.75 210 LEU A CA 1
ATOM 1546 C C . LEU A 1 210 ? 11.814 -8.131 -21.996 1.00 96.75 210 LEU A C 1
ATOM 1548 O O . LEU A 1 210 ? 12.507 -8.501 -22.933 1.00 96.75 210 LEU A O 1
ATOM 1552 N N . ASP A 1 211 ? 10.487 -8.101 -22.072 1.00 96.25 211 ASP A N 1
ATOM 1553 C CA . ASP A 1 211 ? 9.769 -8.545 -23.274 1.00 96.25 211 ASP A CA 1
ATOM 1554 C C . ASP A 1 211 ? 9.641 -7.419 -24.296 1.00 96.25 211 ASP A C 1
ATOM 1556 O O . ASP A 1 211 ? 9.767 -7.632 -25.502 1.00 96.25 211 ASP A O 1
ATOM 1560 N N . ARG A 1 212 ? 9.396 -6.196 -23.813 1.00 94.81 212 ARG A N 1
ATOM 1561 C CA . ARG A 1 212 ? 9.213 -5.023 -24.665 1.00 94.81 212 ARG A CA 1
ATOM 1562 C C . ARG A 1 212 ? 9.738 -3.763 -23.993 1.00 94.81 212 ARG A C 1
ATOM 1564 O O . ARG A 1 212 ? 9.270 -3.390 -22.918 1.00 94.81 212 ARG A O 1
ATOM 1571 N N . LEU A 1 213 ? 10.637 -3.069 -24.690 1.00 93.12 213 LEU A N 1
ATOM 1572 C CA . LEU A 1 213 ? 11.080 -1.717 -24.362 1.00 93.12 213 LEU A CA 1
ATOM 1573 C C . LEU A 1 213 ? 10.718 -0.780 -25.526 1.00 93.12 213 LEU A C 1
ATOM 1575 O O . LEU A 1 213 ? 11.067 -1.086 -26.665 1.00 93.12 213 LEU A O 1
ATOM 1579 N N . PRO A 1 214 ? 9.990 0.317 -25.280 1.00 90.69 214 PRO A N 1
ATOM 1580 C CA . PRO A 1 214 ? 9.638 1.272 -26.323 1.00 90.69 214 PRO A CA 1
ATOM 1581 C C . PRO A 1 214 ? 10.848 2.132 -26.705 1.00 90.69 214 PRO A C 1
ATOM 1583 O O . PRO A 1 214 ? 11.630 2.522 -25.843 1.00 90.69 214 PRO A O 1
ATOM 1586 N N . GLU A 1 215 ? 10.955 2.489 -27.985 1.00 90.25 215 GLU A N 1
ATOM 1587 C CA . GLU A 1 215 ? 12.082 3.263 -28.540 1.00 90.25 215 GLU A CA 1
ATOM 1588 C C . GLU A 1 215 ? 12.231 4.660 -27.920 1.00 90.25 215 GLU A C 1
ATOM 1590 O O . GLU A 1 215 ? 13.323 5.216 -27.873 1.00 90.25 215 GLU A O 1
ATOM 1595 N N . SER A 1 216 ? 11.142 5.214 -27.380 1.00 89.50 216 SER A N 1
ATOM 1596 C CA . SER A 1 216 ? 11.143 6.491 -26.664 1.00 89.50 216 SER A CA 1
ATOM 1597 C C . SER A 1 216 ? 11.870 6.442 -25.314 1.00 89.50 216 SER A C 1
ATOM 1599 O O . SER A 1 216 ? 12.072 7.490 -24.702 1.00 89.50 216 SER A O 1
ATOM 1601 N N . VAL A 1 217 ? 12.201 5.250 -24.803 1.00 88.62 217 VAL A N 1
ATOM 1602 C CA . VAL A 1 217 ? 12.907 5.042 -23.532 1.00 88.62 217 VAL A CA 1
ATOM 1603 C C . VAL A 1 217 ? 14.331 4.586 -23.825 1.00 88.62 217 VAL A C 1
ATOM 1605 O O . VAL A 1 217 ? 14.556 3.593 -24.511 1.00 88.62 217 VAL A O 1
ATOM 1608 N N . GLN A 1 218 ? 15.304 5.307 -23.278 1.00 89.56 218 GLN A N 1
ATOM 1609 C CA . GLN A 1 218 ? 16.713 4.977 -23.412 1.00 89.56 218 GLN A CA 1
ATOM 1610 C C . GLN A 1 218 ? 17.066 3.761 -22.549 1.00 89.56 218 GLN A C 1
ATOM 1612 O O . GLN A 1 218 ? 16.739 3.741 -21.357 1.00 89.56 218 GLN A O 1
ATOM 1617 N N . PRO A 1 219 ? 17.765 2.762 -23.110 1.00 89.00 219 PRO A N 1
ATOM 1618 C CA . PRO A 1 219 ? 18.376 1.719 -22.307 1.00 89.00 219 PRO A CA 1
ATOM 1619 C C . PRO A 1 219 ? 19.593 2.266 -21.526 1.00 89.00 219 PRO A C 1
ATOM 1621 O O . PRO A 1 219 ? 20.220 3.233 -21.964 1.00 89.00 219 PRO A O 1
ATOM 1624 N N . PRO A 1 220 ? 19.981 1.631 -20.404 1.00 91.00 220 PRO A N 1
ATOM 1625 C CA . PRO A 1 220 ? 19.382 0.426 -19.834 1.00 91.00 220 PRO A CA 1
ATOM 1626 C C . PRO A 1 220 ? 18.122 0.71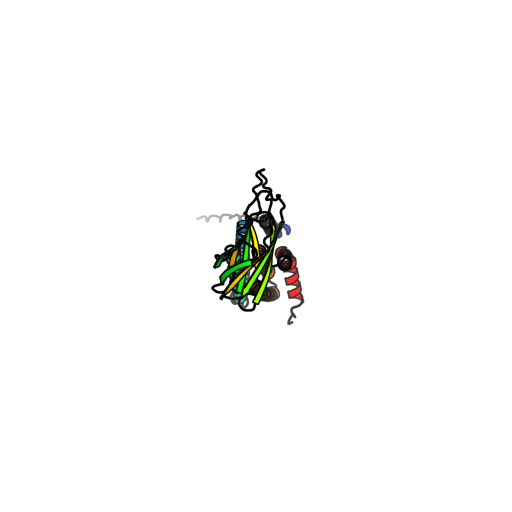5 -19.009 1.00 91.00 220 PRO A C 1
ATOM 1628 O O . PRO A 1 220 ? 18.043 1.707 -18.286 1.00 91.00 220 PRO A O 1
ATOM 1631 N N . LEU A 1 221 ? 17.167 -0.215 -19.047 1.00 91.88 221 LEU A N 1
ATOM 1632 C CA . LEU A 1 221 ? 16.069 -0.264 -18.094 1.00 91.88 221 LEU A CA 1
ATOM 1633 C C . LEU A 1 221 ? 16.577 -0.855 -16.776 1.00 91.88 221 LEU A C 1
ATOM 1635 O O . LEU A 1 221 ? 16.993 -2.014 -16.720 1.00 91.88 221 LEU A O 1
ATOM 1639 N N . ARG A 1 222 ? 16.526 -0.072 -15.702 1.00 93.69 222 ARG A N 1
ATOM 1640 C CA . ARG A 1 222 ? 16.917 -0.512 -14.363 1.00 93.69 222 ARG A CA 1
ATOM 1641 C C . ARG A 1 222 ? 15.700 -1.104 -13.661 1.00 93.69 222 ARG A C 1
ATOM 1643 O O . ARG A 1 222 ? 14.767 -0.383 -13.348 1.00 93.69 222 ARG A O 1
ATOM 1650 N N . VAL A 1 223 ? 15.701 -2.403 -13.382 1.00 92.81 223 VAL A N 1
ATOM 1651 C CA . VAL A 1 223 ? 14.634 -3.060 -12.615 1.00 92.81 223 VAL A CA 1
ATOM 1652 C C . VAL A 1 223 ? 15.136 -3.358 -11.208 1.00 92.81 223 VAL A C 1
ATOM 1654 O O . VAL A 1 223 ? 16.092 -4.103 -11.000 1.00 92.81 223 VAL A O 1
ATOM 1657 N N . VAL A 1 224 ? 14.493 -2.749 -10.224 1.00 92.50 224 VAL A N 1
ATOM 1658 C CA . VAL A 1 224 ? 14.761 -2.915 -8.801 1.00 92.50 224 VAL A CA 1
ATOM 1659 C C . VAL A 1 224 ? 13.788 -3.949 -8.249 1.00 92.50 224 VAL A C 1
ATOM 1661 O O . VAL A 1 224 ? 12.574 -3.783 -8.342 1.00 92.50 224 VAL A O 1
ATOM 1664 N N . VAL A 1 225 ? 14.313 -5.017 -7.652 1.00 92.12 225 VAL A N 1
ATOM 1665 C CA . VAL A 1 225 ? 13.492 -6.058 -7.023 1.00 92.12 225 VAL A CA 1
ATOM 1666 C C . VAL A 1 225 ? 13.495 -5.856 -5.518 1.00 92.12 225 VAL A C 1
ATOM 1668 O O . VAL A 1 225 ? 14.556 -5.826 -4.885 1.00 92.12 225 VAL A O 1
ATOM 1671 N N . ARG A 1 226 ? 12.305 -5.747 -4.930 1.00 90.25 226 ARG A N 1
ATOM 1672 C CA . ARG A 1 226 ? 12.105 -5.623 -3.483 1.00 90.25 226 ARG A CA 1
ATOM 1673 C C . ARG A 1 226 ? 11.222 -6.755 -2.975 1.00 90.25 226 ARG A C 1
ATOM 1675 O O . ARG A 1 226 ? 10.331 -7.233 -3.672 1.00 90.25 226 ARG A O 1
ATOM 1682 N N . ALA A 1 227 ? 11.481 -7.167 -1.743 1.00 88.75 227 ALA A N 1
ATOM 1683 C CA . ALA A 1 227 ? 10.650 -8.103 -1.004 1.00 88.75 227 ALA A CA 1
ATOM 1684 C C . ALA A 1 227 ? 9.993 -7.353 0.147 1.00 88.75 227 ALA A C 1
ATOM 1686 O O . ALA A 1 227 ? 10.698 -6.748 0.955 1.00 88.75 227 ALA A O 1
ATOM 1687 N N . GLU A 1 228 ? 8.669 -7.401 0.227 1.00 85.06 228 GLU A N 1
ATOM 1688 C CA . GLU A 1 228 ? 7.930 -6.820 1.340 1.00 85.06 228 GLU A CA 1
ATOM 1689 C C . GLU A 1 228 ? 7.409 -7.921 2.274 1.00 85.06 228 GLU A C 1
ATOM 1691 O O . 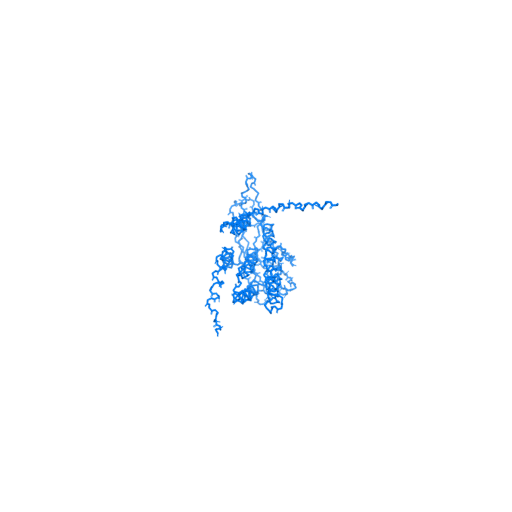GLU A 1 228 ? 6.906 -8.953 1.809 1.00 85.06 228 GLU A O 1
ATOM 1696 N N . PRO A 1 229 ? 7.498 -7.708 3.600 1.00 82.19 229 PRO A N 1
ATOM 1697 C CA . PRO A 1 229 ? 7.108 -8.707 4.595 1.00 82.19 229 PRO A CA 1
ATOM 1698 C C . PRO A 1 229 ? 5.593 -8.842 4.755 1.00 82.19 229 PRO A C 1
ATOM 1700 O O . PRO A 1 229 ? 5.124 -9.804 5.359 1.00 82.19 229 PRO A O 1
ATOM 1703 N N . PHE A 1 230 ? 4.822 -7.905 4.203 1.00 79.75 230 PHE A N 1
ATOM 1704 C CA . PHE A 1 230 ? 3.372 -7.873 4.312 1.00 79.75 230 PHE A CA 1
ATOM 1705 C C . PHE A 1 230 ? 2.737 -7.849 2.920 1.00 79.75 230 PHE A C 1
ATOM 1707 O O . PHE A 1 230 ? 3.208 -7.150 2.024 1.00 79.75 230 PHE A O 1
ATOM 1714 N N . SER A 1 231 ? 1.661 -8.615 2.733 1.00 79.69 231 SER A N 1
ATOM 1715 C CA . SER A 1 231 ? 0.799 -8.469 1.560 1.00 79.69 231 SER A CA 1
ATOM 1716 C C . SER A 1 231 ? -0.367 -7.549 1.874 1.00 79.69 231 SER A C 1
ATOM 1718 O O . SER A 1 231 ? -0.876 -7.529 2.996 1.00 79.69 231 SER A O 1
ATOM 1720 N N . GLN A 1 232 ? -0.830 -6.810 0.868 1.00 78.62 232 GLN A N 1
ATOM 1721 C CA . GLN A 1 232 ? -1.977 -5.917 1.022 1.00 78.62 232 GLN A CA 1
ATOM 1722 C C . GLN A 1 232 ? -3.223 -6.671 1.510 1.00 78.62 232 GLN A C 1
ATOM 1724 O O . GLN A 1 232 ? -3.960 -6.166 2.350 1.00 78.62 232 GLN A O 1
ATOM 1729 N N . LYS A 1 233 ? -3.431 -7.910 1.039 1.00 81.94 233 LYS A N 1
ATOM 1730 C CA . LYS A 1 233 ? -4.527 -8.782 1.494 1.00 81.94 233 LYS A CA 1
ATOM 1731 C C . LYS A 1 233 ? -4.403 -9.117 2.980 1.00 81.94 233 LYS A C 1
ATOM 1733 O O . LYS A 1 233 ? -5.398 -9.085 3.697 1.00 81.94 233 LYS A O 1
ATOM 1738 N N . MET A 1 234 ? -3.189 -9.409 3.446 1.00 83.56 234 MET A N 1
ATOM 1739 C CA . MET A 1 234 ? -2.934 -9.705 4.855 1.00 83.56 234 MET A CA 1
ATOM 1740 C C . MET A 1 234 ? -3.152 -8.473 5.738 1.00 83.56 234 MET A C 1
ATOM 1742 O O . MET A 1 234 ? -3.770 -8.588 6.793 1.00 83.56 234 MET A O 1
ATOM 1746 N N . LEU A 1 235 ? -2.724 -7.292 5.281 1.00 83.88 235 LEU A N 1
ATOM 1747 C CA . LEU A 1 235 ? -2.998 -6.026 5.966 1.00 83.88 235 LEU A CA 1
ATOM 1748 C C . LEU A 1 235 ? -4.493 -5.711 6.006 1.00 83.88 235 LEU A C 1
ATOM 1750 O O . LEU A 1 235 ? -5.009 -5.377 7.067 1.00 83.88 235 LEU A O 1
ATOM 1754 N N . ALA A 1 236 ? -5.200 -5.879 4.887 1.00 83.25 236 ALA A N 1
ATOM 1755 C CA . ALA A 1 236 ? -6.643 -5.675 4.816 1.00 83.25 236 ALA A CA 1
ATOM 1756 C C . ALA A 1 236 ? -7.388 -6.602 5.788 1.00 83.25 236 ALA A C 1
ATOM 1758 O O . ALA A 1 236 ? -8.249 -6.143 6.535 1.00 83.25 236 ALA A O 1
ATOM 1759 N N . ALA A 1 237 ? -7.024 -7.888 5.828 1.00 85.88 237 ALA A N 1
ATOM 1760 C CA . ALA A 1 237 ? -7.615 -8.857 6.747 1.00 85.88 237 ALA A CA 1
ATOM 1761 C C . ALA A 1 237 ? -7.340 -8.500 8.217 1.00 85.88 237 ALA A C 1
ATOM 1763 O O . ALA A 1 237 ? -8.263 -8.500 9.034 1.00 85.88 237 ALA A O 1
ATOM 1764 N N . LEU A 1 238 ? -6.094 -8.146 8.552 1.00 87.75 238 LEU A N 1
ATOM 1765 C CA . LEU A 1 238 ? -5.719 -7.718 9.900 1.00 87.75 238 LEU A CA 1
ATOM 1766 C C . LEU A 1 238 ? -6.491 -6.462 10.323 1.00 87.75 238 LEU A C 1
ATOM 1768 O O . LEU A 1 238 ? -7.033 -6.410 11.425 1.00 87.75 238 LEU A O 1
ATOM 1772 N N . PHE A 1 239 ? -6.573 -5.460 9.449 1.00 86.75 239 PHE A N 1
ATOM 1773 C CA . PHE A 1 239 ? -7.234 -4.194 9.757 1.00 86.75 239 PHE A CA 1
ATOM 1774 C C . PHE A 1 239 ? -8.748 -4.357 9.852 1.00 86.75 239 PHE A C 1
ATOM 1776 O O . PHE A 1 239 ? -9.359 -3.748 10.726 1.00 86.75 239 PHE A O 1
ATOM 1783 N N . ALA A 1 240 ? -9.353 -5.219 9.032 1.00 82.06 240 ALA A N 1
ATOM 1784 C CA . ALA A 1 240 ? -10.762 -5.575 9.163 1.00 82.06 240 ALA A CA 1
ATOM 1785 C C . ALA A 1 240 ? -11.047 -6.244 10.518 1.00 82.06 240 ALA A C 1
ATOM 1787 O O . ALA A 1 240 ? -11.999 -5.871 11.203 1.00 82.06 240 ALA A O 1
ATOM 1788 N N . LEU A 1 241 ? -10.195 -7.179 10.950 1.00 88.62 241 LEU A N 1
ATOM 1789 C CA . LEU A 1 241 ? -10.335 -7.843 12.247 1.00 88.62 241 LEU A CA 1
ATOM 1790 C C . LEU A 1 241 ? -10.189 -6.856 13.416 1.00 88.62 241 LEU A C 1
ATOM 1792 O O . LEU A 1 241 ? -10.979 -6.888 14.360 1.00 88.62 241 LEU A O 1
ATOM 1796 N N . LEU A 1 242 ? -9.224 -5.938 13.332 1.00 88.44 242 LEU A N 1
ATOM 1797 C CA . LEU A 1 242 ? -9.044 -4.881 14.327 1.00 88.44 242 LEU A CA 1
ATOM 1798 C C . LEU A 1 242 ? -10.218 -3.898 14.343 1.00 88.44 242 LEU A C 1
ATOM 1800 O O . LEU A 1 242 ? -10.671 -3.530 15.422 1.00 88.44 242 LEU A O 1
ATOM 1804 N N . ALA A 1 243 ? -10.762 -3.525 13.183 1.00 83.19 243 ALA A N 1
ATOM 1805 C CA . ALA A 1 243 ? -11.939 -2.665 13.094 1.00 83.19 243 ALA A CA 1
ATOM 1806 C C . ALA A 1 243 ? -13.160 -3.304 13.776 1.00 83.19 243 ALA A C 1
ATOM 1808 O O . ALA A 1 243 ? -13.873 -2.634 14.522 1.00 83.19 243 ALA A O 1
ATOM 1809 N N . VAL A 1 244 ? -13.368 -4.614 13.598 1.00 84.62 244 VAL A N 1
ATOM 1810 C CA . VAL A 1 244 ? -14.422 -5.358 14.308 1.00 84.62 244 VAL A CA 1
ATOM 1811 C C . VAL A 1 244 ? -14.185 -5.353 15.822 1.00 84.62 244 VAL A C 1
ATOM 1813 O O . VAL A 1 244 ? -15.121 -5.107 16.583 1.00 84.62 244 VAL A O 1
ATOM 1816 N N . ALA A 1 245 ? -12.949 -5.579 16.279 1.00 86.44 245 ALA A N 1
ATOM 1817 C CA . ALA A 1 245 ? -12.613 -5.548 17.705 1.00 86.44 245 ALA A CA 1
ATOM 1818 C C . ALA A 1 245 ? -12.846 -4.160 18.328 1.00 86.44 245 ALA A C 1
ATOM 1820 O O . ALA A 1 245 ? -13.423 -4.048 19.410 1.00 86.44 245 ALA A O 1
ATOM 1821 N N . VAL A 1 246 ? -12.449 -3.105 17.618 1.00 86.12 246 VAL A N 1
ATOM 1822 C CA . VAL A 1 246 ? -12.675 -1.703 17.986 1.00 86.12 246 VAL A CA 1
ATOM 1823 C C . VAL A 1 246 ? -14.171 -1.400 18.108 1.00 86.12 246 VAL A C 1
ATOM 1825 O O . VAL A 1 246 ? -14.602 -0.893 19.143 1.00 86.12 246 VAL A O 1
ATOM 1828 N N . LEU A 1 247 ? -14.976 -1.765 17.103 1.00 83.25 247 LEU A N 1
ATOM 1829 C CA . LEU A 1 247 ? -16.433 -1.588 17.128 1.00 83.25 247 LEU A CA 1
ATOM 1830 C C . LEU A 1 247 ? -17.077 -2.351 18.287 1.00 83.25 247 LEU A C 1
ATOM 1832 O O . LEU A 1 247 ? -17.977 -1.842 18.950 1.00 83.25 247 LEU A O 1
ATOM 1836 N N . TRP A 1 248 ? -16.607 -3.566 18.568 1.00 85.31 248 TRP A N 1
ATOM 1837 C CA . TRP A 1 248 ? -17.106 -4.355 19.689 1.00 85.31 248 TRP A CA 1
ATOM 1838 C C . TRP A 1 248 ? -16.838 -3.666 21.035 1.00 85.31 248 TRP A C 1
ATOM 1840 O O . TRP A 1 248 ? -17.734 -3.615 21.882 1.00 85.31 248 TRP A O 1
ATOM 1850 N N . VAL A 1 249 ? -15.636 -3.107 21.233 1.00 85.94 249 VAL A N 1
ATOM 1851 C CA . VAL A 1 249 ? -15.291 -2.350 22.450 1.00 85.94 249 VAL A CA 1
ATOM 1852 C C . VAL A 1 249 ? -16.160 -1.101 22.563 1.00 85.94 249 VAL A C 1
ATOM 1854 O O . VAL A 1 249 ? -16.741 -0.867 23.620 1.00 85.94 249 VAL A O 1
ATOM 1857 N N . ASP A 1 250 ? -16.317 -0.352 21.475 1.00 82.75 250 ASP A N 1
ATOM 1858 C CA . ASP A 1 250 ? -17.134 0.864 21.426 1.00 82.75 250 ASP A CA 1
ATOM 1859 C C . ASP A 1 250 ? -18.607 0.587 21.772 1.00 82.75 250 ASP A C 1
ATOM 1861 O O . ASP A 1 250 ? -19.180 1.240 22.645 1.00 82.75 250 ASP A O 1
ATOM 1865 N N . VAL A 1 251 ? -19.196 -0.483 21.222 1.00 81.38 251 VAL A N 1
ATOM 1866 C CA . VAL A 1 251 ? -20.550 -0.937 21.588 1.00 81.38 251 VAL A CA 1
ATOM 1867 C C . VAL A 1 251 ? -20.640 -1.267 23.081 1.00 81.38 251 VAL A C 1
ATOM 1869 O O . VAL A 1 251 ? -21.633 -0.937 23.733 1.00 81.38 251 VAL A O 1
ATOM 1872 N N . LYS A 1 252 ? -19.621 -1.912 23.660 1.00 83.50 252 LYS A N 1
ATOM 1873 C CA . LYS A 1 252 ? -19.598 -2.238 25.095 1.00 83.50 252 LYS A CA 1
ATOM 1874 C C . LYS A 1 252 ? -19.462 -1.002 25.983 1.00 83.50 252 LYS A C 1
ATOM 1876 O O . LYS A 1 252 ? -20.079 -0.983 27.048 1.00 83.50 252 LYS A O 1
ATOM 1881 N N . VAL A 1 253 ? -18.693 0.000 25.561 1.00 81.62 253 VAL A N 1
ATOM 1882 C CA . VAL A 1 253 ? -18.580 1.296 26.247 1.00 81.62 253 VAL A CA 1
ATOM 1883 C C . VAL A 1 253 ? -19.902 2.058 26.144 1.00 81.62 253 VAL A C 1
ATOM 1885 O O . VAL A 1 253 ? -20.443 2.491 27.159 1.00 81.62 253 VAL A O 1
ATOM 1888 N N . SER A 1 254 ? -20.504 2.119 24.956 1.00 78.00 254 SER A N 1
ATOM 1889 C CA . SER A 1 254 ? -21.771 2.823 24.745 1.00 78.00 254 SER A CA 1
ATOM 1890 C C . SER A 1 254 ? -22.939 2.196 25.511 1.00 78.00 254 SER A C 1
ATOM 1892 O O . SER A 1 254 ? -23.792 2.921 26.021 1.00 78.00 254 SER A O 1
ATOM 1894 N N . ARG A 1 255 ? -22.952 0.868 25.705 1.00 83.06 255 ARG A N 1
ATOM 1895 C CA . ARG A 1 255 ? -23.926 0.191 26.589 1.00 83.06 255 ARG A CA 1
ATOM 1896 C C . ARG A 1 255 ? -23.875 0.676 28.042 1.00 83.06 255 ARG A C 1
ATOM 1898 O O . ARG A 1 255 ? -24.825 0.451 28.784 1.00 83.06 255 ARG A O 1
ATOM 1905 N N . ARG A 1 256 ? -22.803 1.358 28.450 1.00 79.69 256 ARG A N 1
ATOM 1906 C CA . ARG A 1 256 ? -22.661 1.988 29.772 1.00 79.69 256 ARG A CA 1
ATOM 1907 C C . ARG A 1 256 ? -23.084 3.454 29.789 1.00 79.69 256 ARG A C 1
ATOM 1909 O O . ARG A 1 256 ? -22.847 4.127 30.783 1.00 79.69 256 ARG A O 1
ATOM 1916 N N . LYS A 1 257 ? -23.716 3.933 28.711 1.00 79.38 257 LYS A N 1
ATOM 1917 C CA . LYS A 1 257 ? -24.137 5.330 28.518 1.00 79.38 257 LYS A CA 1
ATOM 1918 C C . LYS A 1 257 ? -22.972 6.325 28.551 1.00 79.38 257 LYS A C 1
ATOM 1920 O O . LYS A 1 257 ? -23.166 7.489 28.872 1.00 79.38 257 LYS A O 1
ATOM 1925 N N . ILE A 1 258 ? -21.772 5.857 28.215 1.00 74.69 258 ILE A N 1
ATOM 1926 C CA . ILE A 1 258 ? -20.598 6.704 28.025 1.00 74.69 258 ILE A CA 1
ATOM 1927 C C . ILE A 1 258 ? -20.563 7.074 26.544 1.00 74.69 258 ILE A C 1
ATOM 1929 O O . ILE A 1 258 ? -20.575 6.188 25.683 1.00 74.69 258 ILE A O 1
ATOM 1933 N N . GLU A 1 259 ? -20.557 8.370 26.248 1.00 69.06 259 GLU A N 1
ATOM 1934 C CA . GLU A 1 259 ? -20.314 8.853 24.892 1.00 69.06 259 GLU A CA 1
ATOM 1935 C C . GLU A 1 259 ? -18.892 8.470 24.484 1.00 69.06 259 GLU A C 1
ATOM 1937 O O . GLU A 1 259 ? -17.922 8.775 25.180 1.00 69.06 259 GLU A O 1
ATOM 1942 N N . SER A 1 260 ? -18.768 7.741 23.377 1.00 67.94 260 SER A N 1
ATOM 1943 C CA . SER A 1 260 ? -17.483 7.231 22.925 1.00 67.94 260 SER A CA 1
ATOM 1944 C C . SER A 1 260 ? -17.248 7.603 21.474 1.00 67.94 260 SER A C 1
ATOM 1946 O O . SER A 1 260 ? -18.031 7.264 20.594 1.00 67.94 260 SER A O 1
ATOM 1948 N N . ALA A 1 261 ? -16.134 8.292 21.247 1.00 71.31 261 ALA A N 1
ATOM 1949 C CA . ALA A 1 261 ? -15.540 8.494 19.932 1.00 71.31 261 ALA A CA 1
ATOM 1950 C C . ALA A 1 261 ? -14.474 7.421 19.622 1.00 71.31 261 ALA A C 1
ATOM 1952 O O . ALA A 1 261 ? -13.654 7.609 18.725 1.00 71.31 261 ALA A O 1
ATOM 1953 N N . TYR A 1 262 ? -14.430 6.320 20.385 1.00 74.69 262 TYR A N 1
ATOM 1954 C CA . TYR A 1 262 ? -13.351 5.333 20.323 1.00 74.69 262 TYR A CA 1
ATOM 1955 C C . TYR A 1 262 ? -13.310 4.593 18.982 1.00 74.69 262 TYR A C 1
ATOM 1957 O O . TYR A 1 262 ? -12.242 4.465 18.383 1.00 74.69 262 TYR A O 1
ATOM 1965 N N . ALA A 1 263 ? -14.461 4.147 18.468 1.00 74.75 263 ALA A N 1
ATOM 1966 C CA . ALA A 1 263 ? -14.488 3.473 17.171 1.00 74.75 263 ALA A CA 1
ATOM 1967 C C . ALA A 1 263 ? -14.115 4.391 16.007 1.00 74.75 263 ALA A C 1
ATOM 1969 O O . ALA A 1 263 ? -13.351 3.990 15.127 1.00 74.75 263 ALA A O 1
ATOM 1970 N N . ALA A 1 264 ? -14.631 5.621 16.016 1.00 70.19 264 ALA A N 1
ATOM 1971 C CA . ALA A 1 264 ? -14.316 6.607 14.992 1.00 70.19 264 ALA A CA 1
ATOM 1972 C C . ALA A 1 264 ? -12.812 6.914 14.984 1.00 70.19 264 ALA A C 1
ATOM 1974 O O . ALA A 1 264 ? -12.173 6.854 13.937 1.00 70.19 264 ALA A O 1
ATOM 1975 N N . SER A 1 265 ? -12.232 7.155 16.160 1.00 72.00 265 SER A N 1
ATOM 1976 C CA . SER A 1 265 ? -10.826 7.516 16.309 1.00 72.00 265 SER A CA 1
ATOM 1977 C C . SER A 1 265 ? -9.896 6.398 15.806 1.00 72.00 265 SER A C 1
ATOM 1979 O O . SER A 1 265 ? -9.068 6.623 14.923 1.00 72.00 265 SER A O 1
ATOM 1981 N N . MET A 1 266 ? -10.092 5.162 16.267 1.00 77.06 266 MET A N 1
ATOM 1982 C CA . MET A 1 266 ? -9.284 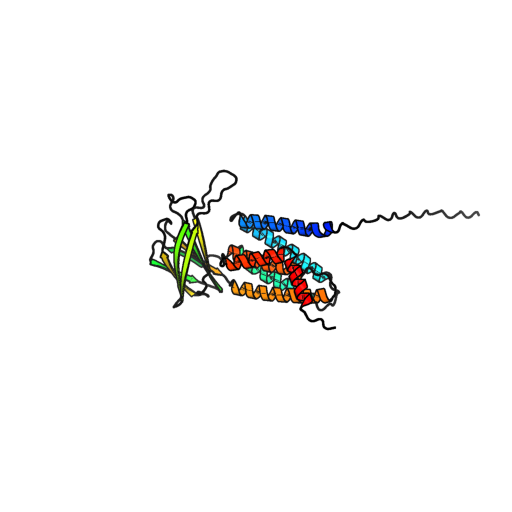4.011 15.843 1.00 77.06 266 MET A CA 1
ATOM 1983 C C . MET A 1 266 ? -9.518 3.625 14.376 1.00 77.06 266 MET A C 1
ATOM 1985 O O . MET A 1 266 ? -8.574 3.255 13.675 1.00 77.06 266 MET A O 1
ATOM 1989 N N . GLY A 1 267 ? -10.757 3.741 13.889 1.00 73.50 267 GLY A N 1
ATOM 1990 C CA . GLY A 1 267 ? -11.103 3.481 12.492 1.00 73.50 267 GLY A CA 1
ATOM 1991 C C . GLY A 1 267 ? -10.371 4.414 11.527 1.00 73.50 267 GLY A C 1
ATOM 1992 O O . GLY A 1 267 ? -9.880 3.961 10.493 1.00 73.50 267 GLY A O 1
ATOM 1993 N N . VAL A 1 268 ? -10.218 5.690 11.895 1.00 73.94 268 VAL A N 1
ATOM 1994 C CA . VAL A 1 268 ? -9.434 6.659 11.117 1.00 73.94 268 VAL A CA 1
ATOM 1995 C C . VAL A 1 268 ? -7.960 6.265 11.045 1.00 73.94 268 VAL A C 1
ATOM 1997 O O . VAL A 1 268 ? -7.387 6.375 9.959 1.00 73.94 268 VAL A O 1
ATOM 2000 N N . VAL A 1 269 ? -7.351 5.756 12.131 1.00 75.06 269 VAL A N 1
ATOM 2001 C CA . VAL A 1 269 ? -5.959 5.251 12.088 1.00 75.06 269 VAL A CA 1
ATOM 2002 C C . VAL A 1 269 ? -5.847 4.148 11.041 1.00 75.06 269 VAL A C 1
ATOM 2004 O O . VAL A 1 269 ? -5.041 4.242 10.119 1.00 75.06 269 VAL A O 1
ATOM 2007 N N . LEU A 1 270 ? -6.681 3.112 11.175 1.00 77.38 270 LEU A N 1
ATOM 2008 C CA . LEU A 1 270 ? -6.620 1.916 10.340 1.00 77.38 270 LEU A CA 1
ATOM 2009 C C . LEU A 1 270 ? -6.824 2.276 8.866 1.00 77.38 270 LEU A C 1
ATOM 2011 O O . LEU A 1 270 ? -6.036 1.868 8.014 1.00 77.38 270 LEU A O 1
ATOM 2015 N N . ALA A 1 271 ? -7.834 3.095 8.567 1.00 74.38 271 ALA A N 1
ATOM 2016 C CA . ALA A 1 271 ? -8.117 3.534 7.207 1.00 74.38 271 ALA A CA 1
ATOM 2017 C C . ALA A 1 271 ? -6.985 4.393 6.629 1.00 74.38 271 ALA A C 1
ATOM 2019 O O . ALA A 1 271 ? -6.572 4.164 5.495 1.00 74.38 271 ALA A O 1
ATOM 2020 N N . SER A 1 272 ? -6.441 5.334 7.407 1.00 71.94 272 SER A N 1
ATOM 2021 C CA . SER A 1 272 ? -5.366 6.222 6.949 1.00 71.94 272 SER A CA 1
ATOM 2022 C C . SER A 1 272 ? -4.075 5.455 6.694 1.00 71.94 272 SER A C 1
ATOM 2024 O O . SER A 1 272 ? -3.439 5.653 5.663 1.00 71.94 272 SER A O 1
ATOM 2026 N N . THR A 1 273 ? -3.696 4.537 7.587 1.00 77.06 273 THR A N 1
ATOM 2027 C CA . THR A 1 273 ? -2.523 3.681 7.381 1.00 77.06 273 THR A CA 1
ATOM 2028 C C . THR A 1 273 ? -2.712 2.767 6.174 1.00 77.06 273 THR A C 1
ATOM 2030 O O . THR A 1 273 ? -1.783 2.615 5.385 1.00 77.06 273 THR A O 1
ATOM 2033 N N . PHE A 1 274 ? -3.905 2.194 5.988 1.00 76.19 274 PHE A N 1
ATOM 2034 C CA . PHE A 1 274 ? -4.193 1.347 4.831 1.00 76.19 274 PHE A CA 1
ATOM 2035 C C . PHE A 1 274 ? -4.156 2.137 3.521 1.00 76.19 274 PHE A C 1
ATOM 2037 O O . PHE A 1 274 ? -3.568 1.671 2.548 1.00 76.19 274 PHE A O 1
ATOM 2044 N N . TYR A 1 275 ? -4.723 3.346 3.513 1.00 73.44 275 TYR A N 1
ATOM 2045 C CA . TYR A 1 275 ? -4.672 4.262 2.377 1.00 73.44 275 TYR A CA 1
ATOM 2046 C C . TYR A 1 275 ? -3.242 4.662 2.042 1.00 73.44 275 TYR A C 1
ATOM 2048 O O . TYR A 1 275 ? -2.834 4.533 0.896 1.00 73.44 275 TYR A O 1
ATOM 2056 N N . LEU A 1 276 ? -2.461 5.099 3.032 1.00 73.50 276 LEU A N 1
ATOM 2057 C CA . LEU A 1 276 ? -1.067 5.478 2.820 1.00 73.50 276 LEU A CA 1
ATOM 2058 C C . LEU A 1 276 ? -0.262 4.302 2.275 1.00 73.50 276 LEU A C 1
ATOM 2060 O O . LEU A 1 276 ? 0.483 4.469 1.311 1.00 73.50 276 LEU A O 1
ATOM 2064 N N . HIS A 1 277 ? -0.456 3.110 2.841 1.00 75.38 277 HIS A N 1
ATOM 2065 C CA . HIS A 1 277 ? 0.179 1.909 2.328 1.00 75.38 277 HIS A CA 1
ATOM 2066 C C . HIS A 1 277 ? -0.226 1.653 0.872 1.00 75.38 277 HIS A C 1
ATOM 2068 O O . HIS A 1 277 ? 0.654 1.552 0.029 1.00 75.38 277 HIS A O 1
ATOM 2074 N N . GLY A 1 278 ? -1.520 1.629 0.536 1.00 70.12 278 GLY A N 1
ATOM 2075 C CA . GLY A 1 278 ? -2.000 1.426 -0.841 1.00 70.12 278 GLY A CA 1
ATOM 2076 C C . GLY A 1 278 ? -1.464 2.467 -1.830 1.00 70.12 278 GLY A C 1
ATOM 2077 O O . GLY A 1 278 ? -0.849 2.102 -2.832 1.00 70.12 278 GLY A O 1
ATOM 2078 N N . HIS A 1 279 ? -1.570 3.745 -1.468 1.00 69.44 279 HIS A N 1
ATOM 2079 C CA . HIS A 1 279 ? -1.168 4.884 -2.286 1.00 69.44 279 HIS A CA 1
ATOM 2080 C C . HIS A 1 279 ? 0.325 4.856 -2.639 1.00 69.44 279 HIS A C 1
ATOM 2082 O O . HIS A 1 279 ? 0.705 4.996 -3.802 1.00 69.44 279 HIS A O 1
ATOM 2088 N N . PHE A 1 280 ? 1.195 4.630 -1.649 1.00 66.88 280 PHE A N 1
ATOM 2089 C CA . PHE A 1 280 ? 2.645 4.590 -1.871 1.00 66.88 280 PHE A CA 1
ATOM 2090 C C . PHE A 1 280 ? 3.144 3.231 -2.383 1.00 66.88 280 PHE A C 1
ATOM 2092 O O . PHE A 1 280 ? 4.232 3.150 -2.963 1.00 66.88 280 PHE A O 1
ATOM 2099 N N . THR A 1 281 ? 2.360 2.160 -2.222 1.00 62.47 281 THR A N 1
ATOM 2100 C CA . THR A 1 281 ? 2.673 0.846 -2.806 1.00 62.47 281 THR A CA 1
ATOM 2101 C C . THR A 1 281 ? 2.077 0.625 -4.195 1.00 62.47 281 THR A C 1
ATOM 2103 O O . THR A 1 281 ? 2.437 -0.362 -4.838 1.00 62.47 281 THR A O 1
ATOM 2106 N N . ARG A 1 282 ? 1.262 1.572 -4.697 1.00 56.72 282 ARG A N 1
ATOM 2107 C CA . ARG A 1 282 ? 0.528 1.503 -5.975 1.00 56.72 282 ARG A CA 1
ATOM 2108 C C . ARG A 1 282 ? -0.180 0.163 -6.157 1.00 56.72 282 ARG A C 1
ATOM 2110 O O . ARG A 1 282 ? -0.160 -0.440 -7.232 1.00 56.72 282 ARG A O 1
ATOM 2117 N N . ALA A 1 283 ? -0.812 -0.309 -5.090 1.00 46.75 283 ALA A N 1
ATOM 2118 C CA . ALA A 1 283 ? -1.823 -1.333 -5.238 1.00 46.75 283 ALA A CA 1
ATOM 2119 C C . ALA A 1 283 ? -2.949 -0.783 -6.126 1.00 46.75 283 ALA A C 1
ATOM 2121 O O . ALA A 1 283 ? -3.303 0.383 -6.026 1.00 46.75 283 ALA A O 1
ATOM 2122 N N . SER A 1 284 ? -3.470 -1.611 -7.029 1.00 46.25 284 SER A N 1
ATOM 2123 C CA . SER A 1 284 ? -4.477 -1.273 -8.047 1.00 46.25 284 SER A CA 1
ATOM 2124 C C . SER A 1 284 ? -5.464 -0.143 -7.667 1.00 46.25 284 SER A C 1
ATOM 2126 O O . SER A 1 284 ? -6.014 -0.151 -6.568 1.00 46.25 284 SER A O 1
ATOM 2128 N N . LEU A 1 285 ? -5.796 0.747 -8.615 1.00 41.53 285 LEU A N 1
ATOM 2129 C CA . LEU A 1 285 ? -6.809 1.823 -8.500 1.00 41.53 285 LEU A CA 1
ATOM 2130 C C . LEU A 1 285 ? -8.073 1.502 -7.652 1.00 41.53 285 LEU A C 1
ATOM 2132 O O . LEU A 1 285 ? -8.517 2.382 -6.913 1.00 41.53 285 LEU A O 1
ATOM 2136 N N . PRO A 1 286 ? -8.665 0.285 -7.692 1.00 48.47 286 PRO A N 1
ATOM 2137 C CA . PRO A 1 286 ? -9.815 -0.066 -6.856 1.00 48.47 286 PRO A CA 1
ATOM 2138 C C . PRO A 1 286 ? -9.533 -0.038 -5.349 1.00 48.47 286 PRO A C 1
ATOM 2140 O O . PRO A 1 286 ? -10.409 0.340 -4.573 1.00 48.47 286 PRO A O 1
ATOM 2143 N N . SER A 1 287 ? -8.328 -0.423 -4.913 1.00 47.56 287 SER A N 1
ATOM 2144 C CA . SER A 1 287 ? -7.971 -0.387 -3.493 1.00 47.56 287 SER A CA 1
ATOM 2145 C C . SER A 1 287 ? -7.712 1.026 -2.990 1.00 47.56 287 SER A C 1
ATOM 2147 O O . SER A 1 287 ? -8.060 1.318 -1.849 1.00 47.56 287 SER A O 1
ATOM 2149 N N . ASP A 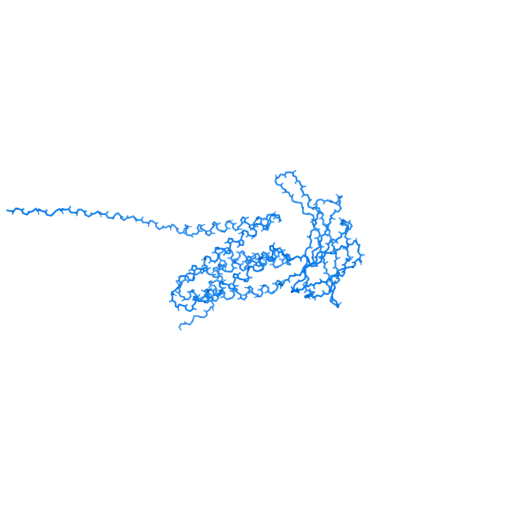1 288 ? -7.185 1.906 -3.843 1.00 49.12 288 ASP A N 1
ATOM 2150 C CA . ASP A 1 288 ? -6.991 3.321 -3.514 1.00 49.12 288 ASP A CA 1
ATOM 2151 C C . ASP A 1 288 ? -8.332 4.048 -3.391 1.00 49.12 288 ASP A C 1
ATOM 2153 O O . ASP A 1 288 ? -8.527 4.820 -2.457 1.00 49.12 288 ASP A O 1
ATOM 2157 N N . LEU A 1 289 ? -9.297 3.739 -4.264 1.00 47.22 289 LEU A N 1
ATOM 2158 C CA . LEU A 1 289 ? -10.674 4.235 -4.168 1.00 47.22 289 LEU A CA 1
ATOM 2159 C C . LEU A 1 289 ? -11.382 3.735 -2.907 1.00 47.22 289 LEU A C 1
ATOM 2161 O O . LEU A 1 289 ? -12.009 4.524 -2.204 1.00 47.22 289 LEU A O 1
ATOM 2165 N N . LEU A 1 290 ? -11.267 2.444 -2.585 1.00 54.47 290 LEU A N 1
ATOM 2166 C CA . LEU A 1 290 ? -11.871 1.869 -1.382 1.00 54.47 290 LEU A CA 1
ATOM 2167 C C . LEU A 1 290 ? -11.244 2.449 -0.107 1.00 54.47 290 LEU A C 1
ATOM 2169 O O . LEU A 1 290 ? -11.962 2.797 0.828 1.00 54.47 290 LEU A O 1
ATOM 2173 N N . ALA A 1 291 ? -9.922 2.621 -0.089 1.00 51.28 291 ALA A N 1
ATOM 2174 C CA . ALA A 1 291 ? -9.208 3.225 1.026 1.00 51.28 291 ALA A CA 1
ATOM 2175 C C . ALA A 1 291 ? -9.502 4.729 1.159 1.00 51.28 291 ALA A C 1
ATOM 2177 O O . ALA A 1 291 ? -9.766 5.191 2.265 1.00 51.28 291 ALA A O 1
ATOM 2178 N N . ALA A 1 292 ? -9.558 5.484 0.057 1.00 49.59 292 ALA A N 1
ATOM 2179 C CA . ALA A 1 292 ? -9.958 6.892 0.057 1.00 49.59 292 ALA A CA 1
ATOM 2180 C C . A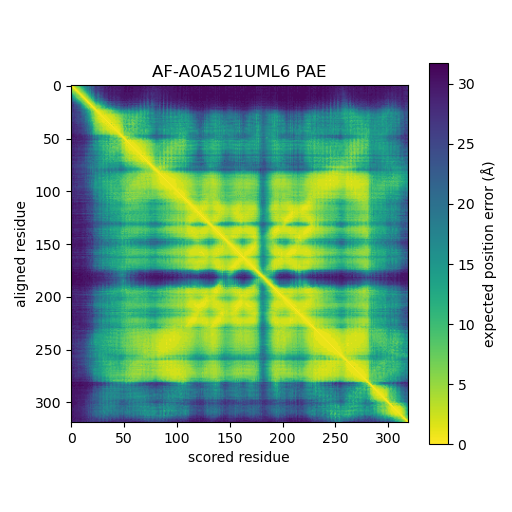LA A 1 292 ? -11.416 7.071 0.503 1.00 49.59 292 ALA A C 1
ATOM 2182 O O . ALA A 1 292 ? -11.723 7.991 1.256 1.00 49.59 292 ALA A O 1
ATOM 2183 N N . THR A 1 293 ? -12.308 6.160 0.101 1.00 52.47 293 THR A N 1
ATOM 2184 C CA . THR A 1 293 ? -13.708 6.149 0.547 1.00 52.47 293 THR A CA 1
ATOM 2185 C C . THR A 1 293 ? -13.794 5.844 2.039 1.00 52.47 293 THR A C 1
ATOM 2187 O O . THR A 1 293 ? -14.490 6.548 2.760 1.00 52.47 293 THR A O 1
ATOM 2190 N N . LEU A 1 294 ? -13.049 4.856 2.542 1.00 56.47 294 LEU A N 1
ATOM 2191 C CA . LEU A 1 294 ? -12.980 4.554 3.974 1.00 56.47 294 LEU A CA 1
ATOM 2192 C C . LEU A 1 294 ? -12.404 5.720 4.782 1.00 56.47 294 LEU A C 1
ATOM 2194 O O . LEU A 1 294 ? -12.961 6.054 5.820 1.00 56.47 294 LEU A O 1
ATOM 2198 N N . VAL A 1 295 ? -11.343 6.373 4.306 1.00 55.56 295 VAL A N 1
ATOM 2199 C CA . VAL A 1 295 ? -10.772 7.565 4.953 1.00 55.56 295 VAL A CA 1
ATOM 2200 C C . VAL A 1 295 ? -11.746 8.740 4.901 1.00 55.56 295 VAL A C 1
ATOM 2202 O O . VAL A 1 295 ? -11.892 9.432 5.899 1.00 55.56 295 VAL A O 1
ATOM 2205 N N . GLY A 1 296 ? -12.461 8.955 3.797 1.00 46.41 296 GLY A N 1
ATOM 2206 C CA . GLY A 1 296 ? -13.470 10.012 3.695 1.00 46.41 296 GLY A CA 1
ATOM 2207 C C . GLY A 1 296 ? -14.672 9.770 4.612 1.00 46.41 296 GLY A C 1
ATOM 2208 O O . GLY A 1 296 ? -15.104 10.668 5.331 1.00 46.41 296 GLY A O 1
ATOM 2209 N N . VAL A 1 297 ? -15.177 8.535 4.644 1.00 52.88 297 VAL A N 1
ATOM 2210 C CA . VAL A 1 297 ? -16.323 8.131 5.471 1.00 52.88 297 VAL A CA 1
ATOM 2211 C C . VAL A 1 297 ? -15.949 8.134 6.957 1.00 52.88 297 VAL A C 1
ATOM 2213 O O . VAL A 1 297 ? -16.685 8.684 7.773 1.00 52.88 297 VAL A O 1
ATOM 2216 N N . LEU A 1 298 ? -14.799 7.574 7.334 1.00 50.34 298 LEU A N 1
ATOM 2217 C CA . LEU A 1 298 ? -14.376 7.490 8.736 1.00 50.34 298 LEU A CA 1
ATOM 2218 C C . LEU A 1 298 ? -13.753 8.803 9.238 1.00 50.34 298 LEU A C 1
ATOM 2220 O O . LEU A 1 298 ? -14.046 9.226 10.353 1.00 50.34 298 LEU A O 1
ATOM 2224 N N . GLY A 1 299 ? -12.943 9.473 8.415 1.00 44.88 299 GLY A N 1
ATOM 2225 C CA . GLY A 1 299 ? -12.231 10.717 8.737 1.00 44.88 299 GLY A CA 1
ATOM 2226 C C . GLY A 1 299 ? -13.115 11.959 8.786 1.00 44.88 299 GLY A C 1
ATOM 2227 O O . GLY A 1 299 ? -12.802 12.893 9.517 1.00 44.88 299 GLY A O 1
ATOM 2228 N N . GLY A 1 300 ? -14.263 11.955 8.101 1.00 44.88 300 GLY A N 1
ATOM 2229 C CA . GLY A 1 300 ? -15.262 13.023 8.207 1.00 44.88 300 GLY A CA 1
ATOM 2230 C C . GLY A 1 300 ? -16.041 13.042 9.531 1.00 44.88 300 GLY A C 1
ATOM 2231 O O . GLY A 1 300 ? -16.958 13.847 9.671 1.00 44.88 300 GLY A O 1
ATOM 2232 N N . GLY A 1 301 ? -15.753 12.137 10.477 1.00 43.72 301 GLY A N 1
ATOM 2233 C CA . GLY A 1 301 ? -16.442 12.004 11.770 1.00 43.72 301 GLY A CA 1
ATOM 2234 C C . GLY A 1 301 ? -17.856 11.418 11.665 1.00 43.72 301 GLY A C 1
ATOM 2235 O O . GLY A 1 301 ? -18.240 10.568 12.462 1.00 43.72 301 GLY A O 1
ATOM 2236 N N . VAL A 1 302 ? -18.608 11.790 10.627 1.00 47.84 302 VAL A N 1
ATOM 2237 C CA . VAL A 1 302 ? -20.003 11.392 10.405 1.00 47.84 302 VAL A CA 1
ATOM 2238 C C . VAL A 1 302 ? -20.142 9.913 10.039 1.00 47.84 302 VAL A C 1
ATOM 2240 O O . VAL A 1 302 ? -21.043 9.254 10.543 1.00 47.84 302 VAL A O 1
ATOM 2243 N N . GLY A 1 303 ? -19.269 9.337 9.208 1.00 45.28 303 GLY A N 1
ATOM 2244 C CA . GLY A 1 303 ? -19.402 7.926 8.821 1.00 45.28 303 GLY A CA 1
ATOM 2245 C C . GLY A 1 303 ? -18.955 6.946 9.908 1.00 45.28 303 GLY A C 1
ATOM 2246 O O . GLY A 1 303 ? -19.574 5.896 10.065 1.00 45.28 303 GLY A O 1
ATOM 2247 N N . GLY A 1 304 ? -17.954 7.313 10.716 1.00 48.81 304 GLY A N 1
ATOM 2248 C CA . GLY A 1 304 ? -17.606 6.581 11.939 1.00 48.81 304 GLY A CA 1
ATOM 2249 C C . GLY A 1 304 ? -18.746 6.611 12.963 1.00 48.81 304 GLY A C 1
ATOM 2250 O O . GLY A 1 304 ? -19.123 5.570 13.496 1.00 48.81 304 GLY A O 1
ATOM 2251 N N . GLU A 1 305 ? -19.362 7.779 13.157 1.00 54.12 305 GLU A N 1
ATOM 2252 C CA . GLU A 1 305 ? -20.542 7.973 14.007 1.00 54.12 305 GLU A CA 1
ATOM 2253 C C . GLU A 1 305 ? -21.761 7.180 13.492 1.00 54.12 305 GLU A C 1
ATOM 2255 O O . GLU A 1 305 ? -22.446 6.524 14.277 1.00 54.12 305 GLU A O 1
ATOM 2260 N N . ILE A 1 306 ? -22.020 7.168 12.178 1.00 57.03 306 ILE A N 1
ATOM 2261 C CA . ILE A 1 306 ? -23.106 6.393 11.552 1.00 57.03 306 ILE A CA 1
ATOM 2262 C C . ILE A 1 306 ? -22.863 4.889 11.703 1.00 57.03 306 ILE A C 1
ATOM 2264 O O . ILE A 1 306 ? -23.774 4.175 12.114 1.00 57.03 306 ILE A O 1
ATOM 2268 N N . LEU A 1 307 ? -21.651 4.395 11.435 1.00 52.78 307 LEU A N 1
ATOM 2269 C CA . LEU A 1 307 ? -21.312 2.981 11.630 1.00 52.78 307 LEU A CA 1
ATOM 2270 C C . LEU A 1 307 ? -21.424 2.578 13.101 1.00 52.78 307 LEU A C 1
ATOM 2272 O O . LEU A 1 307 ? -21.995 1.531 13.402 1.00 52.78 307 LEU A O 1
ATOM 2276 N N . ALA A 1 308 ? -20.966 3.429 14.022 1.00 55.59 308 ALA A N 1
ATOM 2277 C CA . ALA A 1 308 ? -21.145 3.219 15.452 1.00 55.59 308 ALA A CA 1
ATOM 2278 C C . ALA A 1 308 ? -22.632 3.221 15.840 1.00 55.59 308 ALA A C 1
ATOM 2280 O O . ALA A 1 308 ? -23.060 2.414 16.661 1.00 55.59 308 ALA A O 1
ATOM 2281 N N . ARG A 1 309 ? -23.467 4.090 15.255 1.00 61.03 309 ARG A N 1
ATOM 2282 C CA . ARG A 1 309 ? -24.926 4.101 15.482 1.00 61.03 309 ARG A CA 1
ATOM 2283 C C . ARG A 1 309 ? -25.612 2.852 14.928 1.00 61.03 309 ARG A C 1
ATOM 2285 O O . ARG A 1 309 ? -26.434 2.269 15.627 1.00 61.03 309 ARG A O 1
ATOM 2292 N N . ILE A 1 310 ? -25.243 2.398 13.732 1.00 61.47 310 ILE A N 1
ATOM 2293 C CA . ILE A 1 310 ? -25.773 1.167 13.127 1.00 61.47 310 ILE A CA 1
ATOM 2294 C C . ILE A 1 310 ? -25.355 -0.051 13.958 1.00 61.47 310 ILE A C 1
ATOM 2296 O O . ILE A 1 310 ? -26.203 -0.859 14.327 1.00 61.47 310 ILE A O 1
ATOM 2300 N N . ALA A 1 311 ? -24.079 -0.160 14.336 1.00 57.81 311 ALA A N 1
ATOM 2301 C CA . ALA A 1 311 ? -23.590 -1.248 15.183 1.00 57.81 311 ALA A CA 1
ATOM 2302 C C . ALA A 1 311 ? -24.306 -1.283 16.547 1.00 57.81 311 ALA A C 1
ATOM 2304 O O . ALA A 1 311 ? -24.669 -2.356 17.034 1.00 57.81 311 ALA A O 1
ATOM 2305 N N . ARG A 1 312 ? -24.572 -0.109 17.137 1.00 58.19 312 ARG A N 1
ATOM 2306 C CA . ARG A 1 312 ? -25.372 0.029 18.363 1.00 58.19 312 ARG A CA 1
ATOM 2307 C C . ARG A 1 312 ? -26.837 -0.376 18.167 1.00 58.19 312 ARG A C 1
ATOM 2309 O O . ARG A 1 312 ? -27.409 -0.952 19.086 1.00 58.19 312 ARG A O 1
ATOM 2316 N N . GLY A 1 313 ? -27.418 -0.122 16.994 1.00 50.09 313 GLY A N 1
ATOM 2317 C CA . GLY A 1 313 ? -28.799 -0.489 16.655 1.00 50.09 313 GLY A CA 1
ATOM 2318 C C . GLY A 1 313 ? -29.011 -1.970 16.318 1.00 50.09 313 GLY A C 1
ATOM 2319 O O . GLY A 1 313 ? -30.093 -2.494 16.557 1.00 50.09 313 GLY A O 1
ATOM 2320 N N . VAL A 1 314 ? -27.992 -2.660 15.793 1.00 49.88 314 VAL A N 1
ATOM 2321 C CA . VAL A 1 314 ? -28.091 -4.068 15.353 1.00 49.88 314 VAL A CA 1
ATOM 2322 C C . VAL A 1 314 ? -27.698 -5.062 16.454 1.00 49.88 314 VAL A C 1
ATOM 2324 O O . VAL A 1 314 ? -28.140 -6.210 16.444 1.00 49.88 314 VAL A O 1
ATOM 2327 N N . ALA A 1 315 ? -26.883 -4.658 17.433 1.00 47.25 315 ALA A N 1
ATOM 2328 C CA . ALA A 1 315 ? -26.474 -5.552 18.512 1.00 47.25 315 ALA A CA 1
ATOM 2329 C C . ALA A 1 315 ? -27.651 -5.824 19.476 1.00 47.25 315 ALA A C 1
ATOM 2331 O O . ALA A 1 315 ? -28.045 -4.899 20.191 1.00 47.25 315 ALA A O 1
ATOM 2332 N N . PRO A 1 316 ? -28.168 -7.069 19.595 1.00 44.62 316 PRO A N 1
ATOM 2333 C CA . PRO A 1 316 ? -29.333 -7.352 20.425 1.00 44.62 316 PRO A CA 1
ATOM 2334 C C . PRO A 1 316 ? -29.081 -6.909 21.869 1.00 44.62 316 PRO A C 1
ATOM 2336 O O . PRO A 1 316 ? -28.084 -7.283 22.514 1.00 44.62 316 PRO A O 1
ATOM 2339 N N . GLY A 1 317 ? -29.967 -6.041 22.353 1.00 39.91 317 GLY A N 1
ATOM 2340 C CA . GLY A 1 317 ? -30.046 -5.675 23.754 1.00 39.91 317 GLY A CA 1
ATOM 2341 C C . GLY A 1 317 ? -30.521 -6.896 24.526 1.00 39.91 317 GLY A C 1
ATOM 2342 O O . GLY A 1 317 ? -31.610 -7.397 24.276 1.00 39.91 317 GLY A O 1
ATOM 2343 N N . LYS A 1 318 ? -29.697 -7.400 25.447 1.00 40.78 318 LYS A N 1
ATOM 2344 C CA . LYS A 1 318 ? -30.233 -8.217 26.533 1.00 40.78 318 LYS A CA 1
ATOM 2345 C C . LYS A 1 318 ? -30.836 -7.229 27.526 1.00 40.78 318 LYS A C 1
ATOM 2347 O O . LYS A 1 318 ? -30.075 -6.550 28.215 1.00 40.78 318 LYS A O 1
ATOM 2352 N N . SER A 1 319 ? -32.158 -7.081 27.462 1.00 38.66 319 SER A N 1
ATOM 2353 C CA . SER A 1 319 ? -32.987 -6.612 28.575 1.00 38.66 319 SER A CA 1
ATOM 2354 C C . SER A 1 319 ? -32.918 -7.618 29.713 1.00 38.66 319 SER A C 1
ATOM 2356 O O . SER A 1 319 ? -33.007 -8.826 29.384 1.00 38.66 319 SER A O 1
#

Solvent-accessible surface area (backbone atoms only — not comparable to full-atom values): 17882 Å² total; per-residue (Å²): 138,85,84,81,81,86,80,86,78,82,76,81,82,79,77,81,77,79,74,76,74,77,54,79,65,64,74,45,46,65,57,52,51,51,49,50,53,48,51,54,37,51,52,42,37,76,72,29,84,81,51,15,59,57,34,50,50,52,50,50,51,53,48,53,53,55,43,52,47,54,52,50,49,60,49,66,73,49,64,95,87,47,79,60,42,64,51,55,50,48,53,51,52,50,53,51,57,67,39,51,55,55,43,48,41,57,79,51,60,65,71,69,61,43,76,46,75,38,68,47,63,74,34,71,45,81,44,63,44,64,67,67,10,56,21,32,34,44,35,40,34,35,30,63,40,90,88,56,63,71,79,38,71,45,61,34,32,32,37,41,35,42,92,92,49,72,46,81,45,77,46,58,43,59,46,60,70,52,81,49,98,57,98,58,78,58,67,62,62,68,32,77,35,64,45,69,50,90,84,58,61,52,54,44,67,31,38,45,30,33,67,38,72,42,87,63,44,42,66,56,34,36,38,34,34,32,48,34,72,62,35,72,67,57,52,52,53,51,46,51,53,48,47,51,52,40,44,52,50,37,46,59,45,40,76,70,74,43,92,73,65,57,35,29,50,54,43,29,51,51,26,45,42,51,26,52,36,29,62,76,58,54,49,60,71,69,56,38,51,51,23,50,47,44,29,53,36,22,59,63,52,56,42,22,50,50,51,53,50,49,55,56,70,69,54,83,77,86,125

Radius of gyration: 28.14 Å; Cα contacts (8 Å, |Δi|>4): 473; chains: 1; bounding box: 53×70×113 Å

Sequence (319 aa):
MATPEPSSKRTPTRSKVEFEPPSELAKYLPYLAAAAGFGVLVLTVTRSARYGVYAATALLAIAFLGLAYVAWEHTTTLPDGDRLRPMLRAVTVAVLLATVGPAAITLHPPAPQSVVQLTRPGDRAEVTVRGAAATVVLEAEGAFAPDVGAEAQAHYELTAARGSTEERVRGLFQRASEEGPTASRRVSATVASRHVLGTIHGAGPMTVILDRLPESVQPPLRVVVRAEPFSQKMLAALFALLAVAVLWVDVKVSRRKIESAYAASMGVVLASTFYLHGHFTRASLPSDLLAATLVGVLGGGVGGEILARIARGVAPGKS

Mean predicted aligned error: 13.59 Å

Nearest PDB structures (foldseek):
  1xb9-assembly2_F  TM=4.562E-01  e=6.806E-03  Xenopus laevis
  4msv-assembly1_A  TM=4.570E-01  e=4.236E-02  Homo sapiens
  1xb9-assembly2_J  TM=3.626E-01  e=1.995E-02  Xenopus laevis
  3lxu-assembly1_X-2  TM=5.048E-01  e=7.728E-01  Drosophila melanogaster
  6c72-assembly1_C  TM=2.584E-01  e=2.126E-01  Acinetobacter phage Fri1

Secondary structure (DSSP, 8-state):
-PPPP----PPP-------PPPPHHHHHHHHHHHHHHHHHHHHHHHH-HHHHHHHHHHHHHHHHHHHHHHHHHHHHHSPTT-THHHHHHHHHHHHHHHHHHHHHHHHSPPPPSEEEEE-STT-EEEEEE-S--SEEEEEEEEEE-TTS-TT-EEEEEEEEEETTEEEEEEEEEE--B---SSS---B-SEEEEEEE-SS--SSEEEEEEEEE--TTEEEEEEEEEEEES--HHHHHHHHHHHHHHHHHHHHHHHTTT----HHHHHHHHHHHHHHHHHHHHT--HHHHHHHHHHHHHHHTSHHHHHHHHHHHHHS----

pLDDT: mean 71.63, std 17.61, range [37.56, 97.12]

Foldseek 3Di:
DDDDDDDDDDDDDDDPPPPDPPPPVVVCVVLVVLLVLVVVLVVQLVQDPVCNLVSLVVNLVVLLVVLVVQLVVVLVPDDDPDPLNVLSVVLSVLLSVLLVVLNCCLSVPDDFQDKDWAQDAFDKDKGWFDDQQQKKKKKKKWFFDPPDDQFDKWKWWKWKDDDPDIDIDIWMFTFDQNPDPPPDRDTPRMTITMDIDPTDTDTGMMMMGGNDDDPRTHGTIMMTMGGDNDDLVRLVVSLVVSLVSQLVSLLVCVVVVDDGCRSLSSQLSSLSSSLSSCVSNVDDPVSNVVSVVSNCLSSVSPNSVVVSVVSNVPPDDPD